Protein AF-A0A0H4TJW0-F1 (afdb_monomer)

Radius of gyration: 21.35 Å; Cα contacts (8 Å, |Δi|>4): 369; chains: 1; bounding box: 52×52×50 Å

Sequence (247 aa):
LAHDGGVPWLPLWLSGLNSLSLHVHIDLLNHTIGTQSIAGRENELITKNVNIPGMSKVRIKDLPEGVIFGNLDSVFSRMLHQMGQLLPRANAVLVNSFEELDITVTNDLKSKFNKLLNVGPFNLAATAASPPLPEAPTAADDVTGCLSWLDKQKAASSVVYVSFGSVARPPEKELLAMAQALEASGVPFLWSLKDSFKTPLLNELLIKASNGMVVPWAPQPRVLAHASVGAFV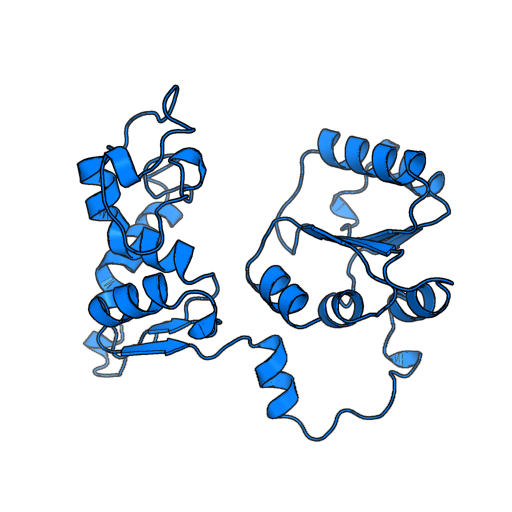THCGWSSLLETIAG

pLDDT: mean 90.86, std 11.87, range [36.66, 98.38]

Structure (mmCIF, N/CA/C/O backbone):
data_AF-A0A0H4TJW0-F1
#
_entry.id   AF-A0A0H4TJW0-F1
#
loop_
_atom_site.group_PDB
_atom_site.id
_atom_site.type_symbol
_atom_site.label_atom_id
_atom_site.label_alt_id
_atom_site.label_comp_id
_atom_site.label_asym_id
_atom_site.label_entity_id
_atom_site.label_seq_id
_atom_site.pdbx_PDB_ins_code
_atom_site.Cartn_x
_atom_site.Cartn_y
_atom_site.Cartn_z
_atom_site.occupancy
_atom_site.B_iso_or_equiv
_atom_site.auth_seq_id
_atom_site.auth_comp_id
_atom_site.auth_asym_id
_atom_site.auth_atom_id
_atom_site.pdbx_PDB_model_num
ATOM 1 N N . LEU A 1 1 ? 27.274 -12.727 -10.080 1.00 83.56 1 LEU A N 1
ATOM 2 C CA . LEU A 1 1 ? 26.865 -13.827 -9.170 1.00 83.56 1 LEU A CA 1
ATOM 3 C C . LEU A 1 1 ? 26.246 -15.002 -9.920 1.00 83.56 1 LEU A C 1
ATOM 5 O O . LEU A 1 1 ? 26.963 -15.954 -10.163 1.00 83.56 1 LEU A O 1
ATOM 9 N N . ALA A 1 2 ? 24.966 -14.963 -10.313 1.00 88.81 2 ALA A N 1
ATOM 10 C CA . ALA A 1 2 ? 24.325 -16.114 -10.970 1.00 88.81 2 ALA A CA 1
ATOM 11 C C . ALA A 1 2 ? 24.977 -16.478 -12.317 1.00 88.81 2 ALA A C 1
ATOM 13 O O . ALA A 1 2 ? 25.270 -17.641 -12.565 1.00 88.81 2 ALA A O 1
ATOM 14 N N . HIS A 1 3 ? 25.289 -15.459 -13.127 1.00 87.06 3 HIS A N 1
ATOM 15 C CA . HIS A 1 3 ? 26.056 -15.611 -14.365 1.00 87.06 3 HIS A CA 1
ATOM 16 C C . HIS A 1 3 ? 27.416 -16.285 -14.122 1.00 87.06 3 HIS A C 1
ATOM 18 O O . HIS A 1 3 ? 27.724 -17.287 -14.756 1.00 87.06 3 HIS A O 1
ATOM 24 N N . ASP A 1 4 ? 28.192 -15.782 -13.160 1.00 90.31 4 ASP A N 1
ATOM 25 C CA . ASP A 1 4 ? 29.537 -16.299 -12.861 1.00 90.31 4 ASP A CA 1
ATOM 26 C C . ASP A 1 4 ? 29.498 -17.710 -12.259 1.00 90.31 4 ASP A C 1
ATOM 28 O O . ASP A 1 4 ? 30.429 -18.488 -12.434 1.00 90.31 4 ASP A O 1
ATOM 32 N N . GLY A 1 5 ? 28.407 -18.050 -11.567 1.00 89.38 5 GLY A N 1
ATOM 33 C CA . GLY A 1 5 ? 28.162 -19.380 -11.017 1.00 89.38 5 GLY A CA 1
ATOM 34 C C . GLY A 1 5 ? 27.491 -20.359 -11.985 1.00 89.38 5 GLY A C 1
ATOM 35 O O . GLY A 1 5 ? 27.298 -21.511 -11.611 1.00 89.38 5 GLY A O 1
ATOM 36 N N . GLY A 1 6 ? 27.096 -19.929 -13.191 1.00 93.94 6 GLY A N 1
ATOM 37 C CA . GLY A 1 6 ? 26.381 -20.774 -14.154 1.00 93.94 6 GLY A CA 1
ATOM 38 C C . GLY A 1 6 ? 25.012 -21.274 -13.668 1.00 93.94 6 GLY A C 1
ATOM 39 O O . GLY A 1 6 ? 24.561 -22.331 -14.104 1.00 93.94 6 GLY A O 1
ATOM 40 N N . VAL A 1 7 ? 24.354 -20.546 -12.758 1.00 96.25 7 VAL A N 1
ATOM 41 C CA . VAL A 1 7 ? 23.070 -20.941 -12.147 1.00 96.25 7 VAL A CA 1
ATOM 42 C C . VAL A 1 7 ? 21.923 -20.008 -12.553 1.00 96.25 7 VAL A C 1
ATOM 44 O O . VAL A 1 7 ? 22.169 -18.841 -12.868 1.00 96.25 7 VAL A O 1
ATOM 47 N N . PRO A 1 8 ? 20.657 -20.475 -12.516 1.00 96.06 8 PRO A N 1
ATOM 48 C CA . PRO A 1 8 ? 19.507 -19.621 -12.792 1.00 96.06 8 PRO A CA 1
ATOM 49 C C . PRO A 1 8 ? 19.384 -18.453 -11.806 1.00 96.06 8 PRO A C 1
ATOM 51 O O . PRO A 1 8 ? 19.548 -18.616 -10.597 1.00 96.06 8 PRO A O 1
ATOM 54 N N . TRP A 1 9 ? 19.019 -17.279 -12.318 1.00 97.75 9 TRP A N 1
ATOM 55 C CA . TRP A 1 9 ? 18.673 -16.108 -11.519 1.00 97.75 9 TRP A CA 1
ATOM 56 C C . TRP A 1 9 ? 17.156 -15.912 -11.478 1.00 97.75 9 TRP A C 1
ATOM 58 O O . TRP A 1 9 ? 16.528 -15.658 -12.509 1.00 97.75 9 TRP A O 1
ATOM 68 N N . LEU A 1 10 ? 16.588 -16.022 -10.274 1.00 97.38 10 LEU A N 1
ATOM 69 C CA . LEU A 1 10 ? 15.152 -15.930 -10.001 1.00 97.38 10 LEU A CA 1
ATOM 70 C C . LEU A 1 10 ? 14.873 -14.842 -8.943 1.00 97.38 10 LEU A C 1
ATOM 72 O O . LEU A 1 10 ? 14.714 -15.163 -7.764 1.00 97.38 10 LEU A O 1
ATOM 76 N N . PRO A 1 11 ? 14.891 -13.547 -9.307 1.00 97.50 11 PRO A N 1
ATOM 77 C CA . PRO A 1 11 ? 14.580 -12.465 -8.378 1.00 97.50 11 PRO A CA 1
ATOM 78 C C . PRO A 1 11 ? 13.100 -12.475 -7.972 1.00 97.50 11 PRO A C 1
ATOM 80 O O . PRO A 1 11 ? 12.222 -12.742 -8.792 1.00 97.50 11 PRO A O 1
ATOM 83 N N . LEU A 1 12 ? 12.836 -12.120 -6.712 1.00 97.31 12 LEU A N 1
ATOM 84 C CA . LEU A 1 12 ? 11.494 -11.919 -6.167 1.00 97.31 12 LEU A CA 1
ATOM 85 C C . LEU A 1 12 ? 11.242 -10.426 -5.922 1.00 97.31 12 LEU A C 1
ATOM 87 O O . LEU A 1 12 ? 11.929 -9.798 -5.118 1.00 97.31 12 LEU A O 1
ATOM 91 N N . TRP A 1 13 ? 10.233 -9.874 -6.590 1.00 97.19 13 TRP A N 1
ATOM 92 C CA . TRP A 1 13 ? 9.716 -8.532 -6.357 1.00 97.19 13 TRP A CA 1
ATOM 93 C C . TRP A 1 13 ? 8.594 -8.575 -5.316 1.00 97.19 13 TRP A C 1
ATOM 95 O O . TRP A 1 13 ? 7.574 -9.244 -5.495 1.00 97.19 13 TRP A O 1
ATOM 105 N N . LEU A 1 14 ? 8.793 -7.858 -4.210 1.00 94.06 14 LEU A N 1
ATOM 106 C CA . LEU A 1 14 ? 7.890 -7.876 -3.054 1.00 94.06 14 LEU A CA 1
ATOM 107 C C . LEU A 1 14 ? 6.851 -6.743 -3.057 1.00 94.06 14 LEU A C 1
ATOM 109 O O . LEU A 1 14 ? 6.050 -6.663 -2.130 1.00 94.06 14 LEU A O 1
ATOM 113 N N . SER A 1 15 ? 6.869 -5.866 -4.063 1.00 94.81 15 SER A N 1
ATOM 114 C CA . SER A 1 15 ? 5.897 -4.778 -4.227 1.00 94.81 15 SER A CA 1
ATOM 115 C C . SER A 1 15 ? 4.937 -5.074 -5.391 1.00 94.81 15 SER A C 1
ATOM 117 O O . SER A 1 15 ? 4.944 -6.168 -5.955 1.00 94.81 15 SER A O 1
ATOM 119 N N . GLY A 1 16 ? 4.096 -4.104 -5.748 1.00 95.06 16 GLY A N 1
ATOM 120 C CA . GLY A 1 16 ? 3.119 -4.241 -6.822 1.00 95.06 16 GLY A CA 1
ATOM 121 C C . GLY A 1 16 ? 3.735 -4.287 -8.218 1.00 95.06 16 GLY A C 1
ATOM 122 O O . GLY A 1 16 ? 4.854 -3.824 -8.457 1.00 95.06 16 GLY A O 1
ATOM 123 N N . LEU A 1 17 ? 2.969 -4.826 -9.170 1.00 96.69 17 LEU A N 1
ATOM 124 C CA . LEU A 1 17 ? 3.337 -4.843 -10.592 1.00 96.69 17 LEU A CA 1
ATOM 125 C C . LEU A 1 17 ? 3.506 -3.425 -11.155 1.00 96.69 17 LEU A C 1
ATOM 127 O O . LEU A 1 17 ? 4.318 -3.198 -12.050 1.00 96.69 17 LEU A O 1
ATOM 131 N N . ASN A 1 18 ? 2.778 -2.456 -10.602 1.00 95.94 18 ASN A N 1
ATOM 132 C CA . ASN A 1 18 ? 2.880 -1.062 -10.998 1.00 95.94 18 ASN A CA 1
ATOM 133 C C . ASN A 1 18 ? 4.273 -0.469 -10.703 1.00 95.94 18 ASN A C 1
ATOM 135 O O . ASN A 1 18 ? 4.920 0.065 -11.601 1.00 95.94 18 ASN A O 1
ATOM 139 N N . SER A 1 19 ? 4.781 -0.610 -9.477 1.00 96.94 19 SER A N 1
ATOM 140 C CA . SER A 1 19 ? 6.117 -0.124 -9.116 1.00 96.94 19 SER A CA 1
ATOM 141 C C . SER A 1 19 ? 7.215 -0.863 -9.887 1.00 96.94 19 SER A C 1
ATOM 143 O O . SER A 1 19 ? 8.171 -0.232 -10.336 1.00 96.94 19 SER A O 1
ATOM 145 N N . LEU A 1 20 ? 7.043 -2.168 -10.138 1.00 97.62 20 LEU A N 1
ATOM 146 C CA . LEU A 1 20 ? 7.947 -2.942 -10.997 1.00 97.62 20 LEU A CA 1
ATOM 147 C C . LEU A 1 20 ? 8.014 -2.369 -12.418 1.00 97.62 20 LEU A C 1
ATOM 149 O O . LEU A 1 20 ? 9.105 -2.142 -12.938 1.00 97.62 20 LEU A O 1
ATOM 153 N N . SER A 1 21 ? 6.858 -2.105 -13.035 1.00 97.50 21 SER A N 1
ATOM 154 C CA . SER A 1 21 ? 6.784 -1.540 -14.386 1.00 97.50 21 SER A CA 1
ATOM 155 C C . SER A 1 21 ? 7.455 -0.169 -14.471 1.00 97.50 21 SER A C 1
ATOM 157 O O . SER A 1 21 ? 8.223 0.066 -15.405 1.00 97.50 21 SER A O 1
ATOM 159 N N . LEU A 1 22 ? 7.276 0.700 -13.470 1.00 96.88 22 LEU A N 1
ATOM 160 C CA . LEU A 1 22 ? 7.955 2.000 -13.428 1.00 96.88 22 LEU A CA 1
ATOM 161 C C . LEU A 1 22 ? 9.485 1.862 -13.360 1.00 96.88 22 LEU A C 1
ATOM 163 O O . LEU A 1 22 ? 10.189 2.594 -14.051 1.00 96.88 22 LEU A O 1
ATOM 167 N N . HIS A 1 23 ? 10.013 0.904 -12.591 1.00 97.31 23 HIS A N 1
ATOM 168 C CA . HIS A 1 23 ? 11.460 0.664 -12.535 1.00 97.31 23 HIS A CA 1
ATOM 169 C C . HIS A 1 23 ? 12.021 0.045 -13.818 1.00 97.31 23 HIS A C 1
ATOM 171 O O . HIS A 1 23 ? 13.118 0.408 -14.230 1.00 97.31 23 HIS A O 1
ATOM 177 N N . VAL A 1 24 ? 11.285 -0.844 -14.487 1.00 96.69 24 VAL A N 1
ATOM 178 C CA . VAL A 1 24 ? 11.695 -1.388 -15.798 1.00 96.69 24 VAL A CA 1
ATOM 179 C C . VAL A 1 24 ? 11.726 -0.293 -16.870 1.00 96.69 24 VAL A C 1
ATOM 181 O O . VAL A 1 24 ? 12.574 -0.320 -17.759 1.00 96.69 24 VAL A O 1
ATOM 184 N N . HIS A 1 25 ? 10.842 0.702 -16.770 1.00 96.69 25 HIS A N 1
ATOM 185 C CA . HIS A 1 25 ? 10.772 1.841 -17.690 1.00 96.69 25 HIS A CA 1
ATOM 186 C C . HIS A 1 25 ? 11.573 3.068 -17.225 1.00 96.69 25 HIS A C 1
ATOM 188 O O . HIS A 1 25 ? 11.397 4.151 -17.784 1.00 96.69 25 HIS A O 1
ATOM 194 N N . ILE A 1 26 ? 12.458 2.933 -16.231 1.00 95.44 26 ILE A N 1
ATOM 195 C CA . ILE A 1 26 ? 13.145 4.078 -15.615 1.00 95.44 26 ILE A CA 1
ATOM 196 C C . ILE A 1 26 ? 13.956 4.910 -16.619 1.00 95.44 26 ILE A C 1
ATOM 198 O O . ILE A 1 26 ? 13.873 6.134 -16.594 1.00 95.44 26 ILE A O 1
ATOM 202 N N . ASP A 1 27 ? 14.665 4.276 -17.558 1.00 95.38 27 ASP A N 1
ATOM 203 C CA . ASP A 1 27 ? 15.442 4.989 -18.583 1.00 95.38 27 ASP A CA 1
ATOM 204 C C . ASP A 1 27 ? 14.537 5.791 -19.528 1.00 95.38 27 ASP A C 1
ATOM 206 O O . ASP A 1 27 ? 14.840 6.931 -19.884 1.00 95.38 27 ASP A O 1
ATOM 210 N N . LEU A 1 28 ? 13.386 5.219 -19.890 1.00 95.56 28 LEU A N 1
ATOM 211 C CA . LEU A 1 28 ? 12.397 5.877 -20.736 1.00 95.56 28 LEU A CA 1
ATOM 212 C C . LEU A 1 28 ? 11.758 7.070 -20.013 1.00 95.56 28 LEU A C 1
ATOM 214 O O . LEU A 1 28 ? 11.616 8.139 -20.607 1.00 95.56 28 LEU A O 1
ATOM 218 N N . LEU A 1 29 ? 11.412 6.914 -18.733 1.00 95.38 29 LEU A N 1
ATOM 219 C CA . LEU A 1 29 ? 10.887 7.989 -17.884 1.00 95.38 29 LEU A CA 1
ATOM 220 C C . LEU A 1 29 ? 11.909 9.125 -17.739 1.00 95.38 29 LEU A C 1
ATOM 222 O O . LEU A 1 29 ? 11.571 10.287 -17.971 1.00 95.38 29 LEU A O 1
ATOM 226 N N . ASN A 1 30 ? 13.168 8.785 -17.454 1.00 93.44 30 ASN A N 1
ATOM 227 C CA . ASN A 1 30 ? 14.265 9.746 -17.345 1.00 93.44 30 ASN A CA 1
ATOM 228 C C . ASN A 1 30 ? 14.484 10.524 -18.644 1.00 93.44 30 ASN A C 1
ATOM 230 O O . ASN A 1 30 ? 14.699 11.733 -18.600 1.00 93.44 30 ASN A O 1
ATOM 234 N N . HIS A 1 31 ? 14.401 9.858 -19.796 1.00 94.00 31 HIS A N 1
ATOM 235 C CA . HIS A 1 31 ? 14.601 10.501 -21.092 1.00 94.00 31 HIS A CA 1
ATOM 236 C C . HIS A 1 31 ? 13.426 11.398 -21.515 1.00 94.00 31 HIS A C 1
ATOM 238 O O . HIS A 1 31 ? 13.639 12.459 -22.095 1.00 94.00 31 HIS A O 1
ATOM 244 N N . THR A 1 32 ? 12.187 10.983 -21.236 1.00 93.56 32 THR A N 1
ATOM 245 C CA . THR A 1 32 ? 10.970 11.642 -21.754 1.00 93.56 32 THR A CA 1
ATOM 246 C C . THR A 1 32 ? 10.423 12.739 -20.842 1.00 93.56 32 THR A C 1
ATOM 248 O O . THR A 1 32 ? 9.927 13.756 -21.332 1.00 93.56 32 THR A O 1
ATOM 251 N N . ILE A 1 33 ? 10.492 12.551 -19.521 1.00 93.44 33 ILE A N 1
ATOM 252 C CA . ILE A 1 33 ? 10.023 13.529 -18.524 1.00 93.44 33 ILE A CA 1
ATOM 253 C C . ILE A 1 33 ? 11.182 14.421 -18.054 1.00 93.44 33 ILE A C 1
ATOM 255 O O . ILE A 1 33 ? 10.988 15.613 -17.777 1.00 93.44 33 ILE A O 1
ATOM 259 N N . GLY A 1 34 ? 12.391 13.852 -18.012 1.00 91.25 34 GLY A N 1
ATOM 260 C CA . GLY A 1 34 ? 13.587 14.481 -17.464 1.00 91.25 34 GLY A CA 1
ATOM 261 C C . GLY A 1 34 ? 13.725 14.273 -15.955 1.00 91.25 34 GLY A C 1
ATOM 262 O O . GLY A 1 34 ? 12.748 14.053 -15.245 1.00 91.25 34 GLY A O 1
ATOM 263 N N . THR A 1 35 ? 14.954 14.406 -15.461 1.00 88.75 35 THR A N 1
ATOM 264 C CA . THR A 1 35 ? 15.318 14.309 -14.033 1.00 88.75 35 THR A CA 1
ATOM 265 C C . THR A 1 35 ? 15.383 15.670 -13.331 1.00 88.75 35 THR A C 1
ATOM 267 O O . THR A 1 35 ? 15.902 15.803 -12.224 1.00 88.75 35 THR A O 1
ATOM 270 N N . GLN A 1 36 ? 14.900 16.720 -14.001 1.00 83.06 36 GLN A N 1
ATOM 271 C CA . GLN A 1 36 ? 14.820 18.055 -13.419 1.00 83.06 36 GLN A CA 1
ATOM 272 C C . GLN A 1 36 ? 13.654 18.158 -12.435 1.00 83.06 36 GLN A C 1
ATOM 274 O O . GLN A 1 36 ? 12.789 17.287 -12.377 1.00 83.06 36 GLN A O 1
ATOM 279 N N . SER A 1 37 ? 13.612 19.264 -11.689 1.00 86.69 37 SER A N 1
ATOM 280 C CA . SER A 1 37 ? 12.548 19.533 -10.723 1.00 86.69 37 SER A CA 1
ATOM 281 C C . SER A 1 37 ? 11.153 19.265 -11.301 1.00 86.69 37 SER A C 1
ATOM 283 O O . SER A 1 37 ? 10.815 19.675 -12.420 1.00 86.69 37 SER A O 1
ATOM 285 N N . ILE A 1 38 ? 10.333 18.588 -10.501 1.00 92.19 38 ILE A N 1
ATOM 286 C CA . ILE A 1 38 ? 8.921 18.342 -10.802 1.00 92.19 38 ILE A CA 1
ATOM 287 C C . ILE A 1 38 ? 8.025 19.512 -10.375 1.00 92.19 38 ILE A C 1
ATOM 289 O O . ILE A 1 38 ? 6.814 19.439 -10.567 1.00 92.19 38 ILE A O 1
ATOM 293 N N . ALA A 1 39 ? 8.605 20.577 -9.806 1.00 93.19 39 ALA A N 1
ATOM 294 C CA . ALA A 1 39 ? 7.869 21.739 -9.326 1.00 93.19 39 ALA A CA 1
ATOM 295 C C . ALA A 1 39 ? 6.998 22.351 -10.434 1.00 93.19 39 ALA A C 1
ATOM 297 O O . ALA A 1 39 ? 7.492 22.677 -11.515 1.00 93.19 39 ALA A O 1
ATOM 298 N N . GLY A 1 40 ? 5.700 22.494 -10.169 1.00 94.06 40 GLY A N 1
ATOM 299 C CA . GLY A 1 40 ? 4.710 22.982 -11.134 1.00 94.06 40 GLY A CA 1
ATOM 300 C C . GLY A 1 40 ? 4.203 21.931 -12.129 1.00 94.06 40 GLY A C 1
ATOM 301 O O . GLY A 1 40 ? 3.328 22.240 -12.937 1.00 94.06 40 GLY A O 1
ATOM 302 N N . ARG A 1 41 ? 4.717 20.696 -12.078 1.00 94.31 41 ARG A N 1
ATOM 303 C CA . ARG A 1 41 ? 4.324 19.565 -12.939 1.00 94.31 41 ARG A CA 1
ATOM 304 C C . ARG A 1 41 ? 3.874 18.332 -12.150 1.00 94.31 41 ARG A C 1
ATOM 306 O O . ARG A 1 41 ? 3.595 17.286 -12.723 1.00 94.31 41 ARG A O 1
ATOM 313 N N . GLU A 1 42 ? 3.750 18.433 -10.832 1.00 95.94 42 GLU A N 1
ATOM 314 C CA . GLU A 1 42 ? 3.510 17.314 -9.913 1.00 95.94 42 GLU A CA 1
ATOM 315 C C . GLU A 1 42 ? 2.239 16.529 -10.259 1.00 95.94 42 GLU A C 1
ATOM 317 O O . GLU A 1 42 ? 2.189 15.307 -10.128 1.00 95.94 42 GLU A O 1
ATOM 322 N N . ASN A 1 43 ? 1.200 17.241 -10.699 1.00 96.88 43 ASN A N 1
ATOM 323 C CA . ASN A 1 43 ? -0.099 16.660 -11.031 1.00 96.88 43 ASN A CA 1
ATOM 324 C C . ASN A 1 43 ? -0.237 16.263 -12.506 1.00 96.88 43 ASN A C 1
ATOM 326 O O . ASN A 1 43 ? -1.305 15.794 -12.901 1.00 96.88 43 ASN A O 1
ATOM 330 N N . GLU A 1 44 ? 0.794 16.455 -13.328 1.00 96.25 44 GLU A N 1
ATOM 331 C CA . GLU A 1 44 ? 0.746 16.045 -14.726 1.00 96.25 44 GLU A CA 1
ATOM 332 C C . GLU A 1 44 ? 0.779 14.525 -14.845 1.00 96.25 44 GLU A C 1
ATOM 334 O O . GLU A 1 44 ? 1.553 13.854 -14.165 1.00 96.25 44 GLU A O 1
ATOM 339 N N . LEU A 1 45 ? -0.069 13.982 -15.719 1.00 96.94 45 LEU A N 1
ATOM 340 C CA . LEU A 1 45 ? -0.041 12.564 -16.056 1.00 96.94 45 LEU A CA 1
ATOM 341 C C . LEU A 1 45 ? 1.231 12.243 -16.837 1.00 96.94 45 LEU A C 1
ATOM 343 O O . LEU A 1 45 ? 1.567 12.957 -17.784 1.00 96.94 45 LEU A O 1
ATOM 347 N N . ILE A 1 46 ? 1.879 11.125 -16.505 1.00 96.00 46 ILE A N 1
ATOM 348 C CA . ILE A 1 46 ? 3.091 10.691 -17.218 1.00 96.00 46 ILE A CA 1
ATOM 349 C C . ILE A 1 46 ? 2.819 10.412 -18.706 1.00 96.00 46 ILE A C 1
ATOM 351 O O . ILE A 1 46 ? 3.714 10.544 -19.537 1.00 96.00 46 ILE A O 1
ATOM 355 N N . THR A 1 47 ? 1.561 10.123 -19.060 1.00 94.12 47 THR A N 1
ATOM 356 C CA . THR A 1 47 ? 1.096 9.897 -20.437 1.00 94.12 47 THR A CA 1
ATOM 357 C C . THR A 1 47 ? 1.212 11.102 -21.356 1.00 94.12 47 THR A C 1
ATOM 359 O O . THR A 1 47 ? 1.180 10.924 -22.572 1.00 94.12 47 THR A O 1
ATOM 362 N N . LYS A 1 48 ? 1.401 12.314 -20.816 1.00 92.25 48 LYS A N 1
ATOM 363 C CA . LYS A 1 48 ? 1.760 13.481 -21.632 1.00 92.25 48 LYS A CA 1
ATOM 364 C C . LYS A 1 48 ? 3.115 13.311 -22.329 1.00 92.25 48 LYS A C 1
ATOM 366 O O . LYS A 1 48 ? 3.317 13.881 -23.396 1.00 92.25 48 LYS A O 1
ATOM 371 N N . ASN A 1 49 ? 4.026 12.543 -21.730 1.00 90.69 49 ASN A N 1
ATOM 372 C CA . ASN A 1 49 ? 5.407 12.384 -22.184 1.00 90.69 49 ASN A CA 1
ATOM 373 C C . ASN A 1 49 ? 5.694 10.963 -22.674 1.00 90.69 49 ASN A C 1
ATOM 375 O O . ASN A 1 49 ? 6.453 10.779 -23.623 1.00 90.69 49 ASN A O 1
ATOM 379 N N . VAL A 1 50 ? 5.103 9.957 -22.027 1.00 93.69 50 VAL A N 1
ATOM 380 C CA . VAL A 1 50 ? 5.376 8.548 -22.303 1.00 93.69 50 VAL A CA 1
ATOM 381 C C . VAL A 1 50 ? 4.142 7.685 -22.092 1.00 93.69 50 VAL A C 1
ATOM 383 O O . VAL A 1 50 ? 3.480 7.746 -21.060 1.00 93.69 50 VAL A O 1
ATOM 386 N N . ASN A 1 51 ? 3.857 6.814 -23.056 1.00 94.25 51 ASN A N 1
ATOM 387 C CA . ASN A 1 51 ? 2.819 5.807 -22.901 1.00 94.25 51 ASN A CA 1
ATOM 388 C C . ASN A 1 51 ? 3.406 4.518 -22.306 1.00 94.25 51 ASN A C 1
ATOM 390 O O . ASN A 1 51 ? 4.056 3.754 -23.018 1.00 94.25 51 ASN A O 1
ATOM 394 N N . ILE A 1 52 ? 3.165 4.282 -21.014 1.00 96.00 52 ILE A N 1
ATOM 395 C CA . ILE A 1 52 ? 3.470 3.011 -20.341 1.00 96.00 52 ILE A CA 1
ATOM 396 C C . ILE A 1 52 ? 2.144 2.264 -20.124 1.00 96.00 52 ILE A C 1
ATOM 398 O O . ILE A 1 52 ? 1.241 2.824 -19.487 1.00 96.00 52 ILE A O 1
ATOM 402 N N . PRO A 1 53 ? 1.987 1.026 -20.633 1.00 96.56 53 PRO A N 1
ATOM 403 C CA . PRO A 1 53 ? 0.749 0.270 -20.472 1.00 96.56 53 PRO A CA 1
ATOM 404 C C . PRO A 1 53 ? 0.329 0.133 -19.002 1.00 96.56 53 PRO A C 1
ATOM 406 O O . PRO A 1 53 ? 1.135 -0.184 -18.133 1.00 96.56 53 PRO A O 1
ATOM 409 N N . GLY A 1 54 ? -0.950 0.402 -18.724 1.00 94.62 54 GLY A N 1
ATOM 410 C CA . GLY A 1 54 ? -1.519 0.358 -17.371 1.00 94.62 54 GLY A CA 1
ATOM 411 C C . GLY A 1 54 ? -1.234 1.586 -16.494 1.00 94.62 54 GLY A C 1
ATOM 412 O O . GLY A 1 54 ? -1.784 1.695 -15.404 1.00 94.62 54 GLY A O 1
ATOM 413 N N . MET A 1 55 ? -0.464 2.571 -16.976 1.00 96.25 55 MET A N 1
ATOM 414 C CA . MET A 1 55 ? -0.069 3.752 -16.187 1.00 96.25 55 MET A CA 1
ATOM 415 C C . MET A 1 55 ? -0.813 5.038 -16.556 1.00 96.25 55 MET A C 1
ATOM 417 O O . MET A 1 55 ? -0.350 6.143 -16.277 1.00 96.25 55 MET A O 1
ATOM 421 N N . SER A 1 56 ? -1.994 4.928 -17.167 1.00 94.88 56 SER A N 1
ATOM 422 C CA . SER A 1 56 ? -2.724 6.087 -17.702 1.00 94.88 56 SER A CA 1
ATOM 423 C C . SER A 1 56 ? -3.176 7.105 -16.653 1.00 94.88 56 SER A C 1
ATOM 425 O O . SER A 1 56 ? -3.420 8.263 -16.988 1.00 94.88 56 SER A O 1
ATOM 427 N N . LYS A 1 57 ? -3.278 6.680 -15.389 1.00 96.31 57 LYS A N 1
ATOM 428 C CA . LYS A 1 57 ? -3.710 7.504 -14.250 1.00 96.31 57 LYS A CA 1
ATOM 429 C C . LYS A 1 57 ? -2.556 7.964 -13.355 1.00 96.31 57 LYS A C 1
ATOM 431 O O . LYS A 1 57 ? -2.801 8.690 -12.396 1.00 96.31 57 LYS A O 1
ATOM 436 N N . VAL A 1 58 ? -1.327 7.533 -13.640 1.00 97.12 58 VAL A N 1
ATOM 437 C CA . VAL A 1 58 ? -0.156 7.858 -12.819 1.00 97.12 58 VAL A CA 1
ATOM 438 C C . VAL A 1 58 ? 0.286 9.285 -13.116 1.00 97.12 58 VAL A C 1
ATOM 440 O O . VAL A 1 58 ? 0.523 9.647 -14.272 1.00 97.12 58 VAL A O 1
ATOM 443 N N . ARG A 1 59 ? 0.395 10.105 -12.068 1.00 97.38 59 ARG A N 1
ATOM 444 C CA . ARG A 1 59 ? 0.958 11.456 -12.157 1.00 97.38 59 ARG A CA 1
ATOM 445 C C . ARG A 1 59 ? 2.444 11.431 -11.839 1.00 97.38 59 ARG A C 1
ATOM 447 O O . ARG A 1 59 ? 2.934 10.515 -11.186 1.00 97.38 59 ARG A O 1
ATOM 454 N N . ILE A 1 60 ? 3.147 12.486 -12.229 1.00 96.56 60 ILE A N 1
ATOM 455 C CA . ILE A 1 60 ? 4.575 12.663 -11.950 1.00 96.56 60 ILE A CA 1
ATOM 456 C C . ILE A 1 60 ? 4.897 12.494 -10.457 1.00 96.56 60 ILE A C 1
ATOM 458 O O . ILE A 1 60 ? 5.832 11.776 -10.120 1.00 96.56 60 ILE A O 1
ATOM 462 N N . LYS A 1 61 ? 4.102 13.084 -9.555 1.00 96.19 61 LYS A N 1
ATOM 463 C CA . LYS A 1 61 ? 4.319 12.962 -8.100 1.00 96.19 61 LYS A CA 1
ATOM 464 C C . LYS A 1 61 ? 4.032 11.578 -7.516 1.00 96.19 61 LYS A C 1
ATOM 466 O O . LYS A 1 61 ? 4.378 11.335 -6.368 1.00 96.19 61 LYS A O 1
ATOM 471 N N . ASP A 1 62 ? 3.346 10.718 -8.268 1.00 97.00 62 ASP A N 1
ATOM 472 C CA . ASP A 1 62 ? 3.017 9.362 -7.829 1.00 97.00 62 ASP A CA 1
ATOM 473 C C . ASP A 1 62 ? 4.167 8.379 -8.144 1.00 97.00 62 ASP A C 1
ATOM 475 O O . ASP A 1 62 ? 4.119 7.220 -7.730 1.00 97.00 62 ASP A O 1
ATOM 479 N N . LEU A 1 63 ? 5.202 8.816 -8.880 1.00 96.31 63 LEU A N 1
ATOM 480 C CA . LEU A 1 63 ? 6.391 8.007 -9.147 1.00 96.31 63 LEU A CA 1
ATOM 481 C C . LEU A 1 63 ? 7.206 7.786 -7.860 1.00 96.31 63 LEU A C 1
ATOM 483 O O . LEU A 1 63 ? 7.314 8.702 -7.045 1.00 96.31 63 LEU A O 1
ATOM 487 N N . PRO A 1 64 ? 7.833 6.610 -7.680 1.00 94.50 64 PRO A N 1
ATOM 488 C CA . PRO A 1 64 ? 8.757 6.395 -6.574 1.00 94.50 64 PRO A CA 1
ATOM 489 C C . PRO A 1 64 ? 9.939 7.376 -6.600 1.00 94.50 64 PRO A C 1
ATOM 491 O O . PRO A 1 64 ? 10.484 7.695 -7.662 1.00 94.50 64 PRO A O 1
ATOM 494 N N . GLU A 1 65 ? 10.385 7.804 -5.417 1.00 93.19 65 GLU A N 1
ATOM 495 C CA . GLU A 1 65 ? 11.663 8.508 -5.272 1.00 93.19 65 GLU A CA 1
ATOM 496 C C . GLU A 1 65 ? 12.807 7.669 -5.859 1.00 93.19 65 GLU A C 1
ATOM 498 O O . GLU A 1 65 ? 12.832 6.443 -5.738 1.00 93.19 65 GLU A O 1
ATOM 503 N N . GLY A 1 66 ? 13.764 8.331 -6.507 1.00 92.56 66 GLY A N 1
ATOM 504 C CA . GLY A 1 66 ? 14.857 7.655 -7.204 1.00 92.56 66 GLY A CA 1
A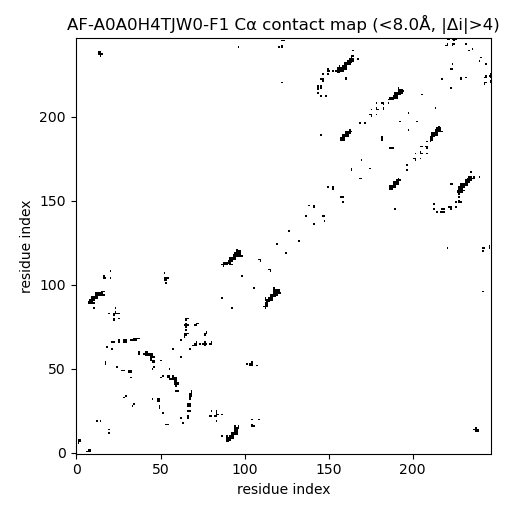TOM 505 C C . GLY A 1 66 ? 14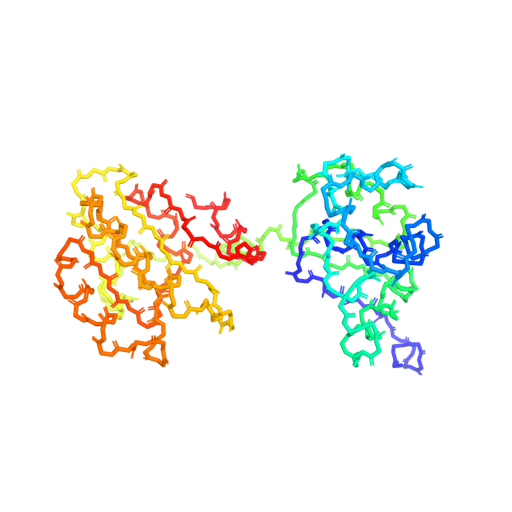.549 7.285 -8.657 1.00 92.56 66 GLY A C 1
ATOM 506 O O . GLY A 1 66 ? 15.463 6.847 -9.346 1.00 92.56 66 GLY A O 1
ATOM 507 N N . VAL A 1 67 ? 13.310 7.481 -9.137 1.00 93.69 67 VAL A N 1
ATOM 508 C CA . VAL A 1 67 ? 12.979 7.369 -10.568 1.00 93.69 67 VAL A CA 1
ATOM 509 C C . VAL A 1 67 ? 13.391 8.654 -11.288 1.00 93.69 67 VAL A C 1
ATOM 511 O O . VAL A 1 67 ? 14.438 8.662 -11.919 1.00 93.69 67 VAL A O 1
ATOM 514 N N . ILE A 1 68 ? 12.628 9.748 -11.138 1.00 93.81 68 ILE A N 1
ATOM 515 C CA . ILE A 1 68 ? 12.939 11.047 -11.779 1.00 93.81 68 ILE A CA 1
ATOM 516 C C . ILE A 1 68 ? 13.188 12.198 -10.791 1.00 93.81 68 ILE A C 1
ATOM 518 O O . ILE A 1 68 ? 13.651 13.261 -11.193 1.00 93.81 68 ILE A O 1
ATOM 522 N N . PHE A 1 69 ? 12.863 12.016 -9.507 1.00 93.94 69 PHE A N 1
ATOM 523 C CA . PHE A 1 69 ? 13.039 13.022 -8.454 1.00 93.94 69 PHE A CA 1
ATOM 524 C C . PHE A 1 69 ? 13.553 12.391 -7.152 1.00 93.94 69 PHE A C 1
ATOM 526 O O . PHE A 1 69 ? 13.616 11.168 -7.012 1.00 93.94 69 PHE A O 1
ATOM 533 N N . GLY A 1 70 ? 13.920 13.238 -6.188 1.00 92.88 70 GLY A N 1
ATOM 534 C CA . GLY A 1 70 ? 14.596 12.828 -4.956 1.00 92.88 70 GLY A CA 1
ATOM 535 C C . GLY A 1 70 ? 16.113 12.761 -5.143 1.00 92.88 70 GLY A C 1
ATOM 536 O O . GLY A 1 70 ? 16.667 13.372 -6.056 1.00 92.88 70 GLY A O 1
ATOM 537 N N . ASN A 1 71 ? 16.807 12.030 -4.269 1.00 93.62 71 ASN A N 1
ATOM 538 C CA . ASN A 1 71 ? 18.256 11.858 -4.379 1.00 93.62 71 ASN A CA 1
ATOM 539 C C . ASN A 1 71 ? 18.595 10.722 -5.361 1.00 93.62 71 ASN A C 1
ATOM 541 O O . ASN A 1 71 ? 18.733 9.563 -4.960 1.00 93.62 71 ASN A O 1
ATOM 545 N N . LEU A 1 72 ? 18.725 11.049 -6.649 1.00 93.69 72 LEU A N 1
ATOM 546 C CA . LEU A 1 72 ? 19.035 10.080 -7.713 1.00 93.69 72 LEU A CA 1
ATOM 547 C C . LEU A 1 72 ? 20.436 9.455 -7.565 1.00 93.69 72 LEU A C 1
ATOM 549 O O . LEU A 1 72 ? 20.655 8.320 -7.980 1.00 93.69 72 LEU A O 1
ATOM 553 N N . ASP A 1 73 ? 21.350 10.142 -6.876 1.00 94.38 73 ASP A N 1
ATOM 554 C CA . ASP A 1 73 ? 22.705 9.672 -6.574 1.00 94.38 73 ASP A CA 1
ATOM 555 C C . ASP A 1 73 ? 22.801 8.895 -5.252 1.00 94.38 73 ASP A C 1
ATOM 557 O O . ASP A 1 73 ? 23.898 8.565 -4.780 1.00 94.38 73 ASP A O 1
ATOM 561 N N . SER A 1 74 ? 21.677 8.578 -4.613 1.00 96.88 74 SER A N 1
ATOM 562 C CA . SER A 1 74 ? 21.704 7.700 -3.449 1.00 96.88 74 SER A CA 1
ATOM 563 C C . SER A 1 74 ? 22.085 6.271 -3.861 1.00 96.88 74 SER A C 1
ATOM 565 O O . SER A 1 74 ? 21.840 5.829 -4.987 1.00 96.88 74 SER A O 1
ATOM 567 N N . VAL A 1 75 ? 22.680 5.512 -2.935 1.00 97.38 75 VAL A N 1
ATOM 568 C CA . VAL A 1 75 ? 22.974 4.083 -3.159 1.00 97.38 75 VAL A CA 1
ATOM 569 C C . VAL A 1 75 ? 21.696 3.317 -3.510 1.00 97.38 75 VAL A C 1
ATOM 571 O O . VAL A 1 75 ? 21.718 2.463 -4.392 1.00 97.38 75 VAL A O 1
ATOM 574 N N . PHE A 1 76 ? 20.581 3.663 -2.865 1.00 95.06 76 PHE A N 1
ATOM 575 C CA . PHE A 1 76 ? 19.291 3.019 -3.079 1.00 95.06 76 PHE A CA 1
ATOM 576 C C . PHE A 1 76 ? 18.718 3.308 -4.475 1.00 95.06 76 PHE A C 1
ATOM 578 O O . PHE A 1 76 ? 18.306 2.380 -5.167 1.00 95.06 76 PHE A O 1
ATOM 585 N N . SER A 1 77 ? 18.783 4.561 -4.934 1.00 96.31 77 SER A N 1
ATOM 586 C CA . SER A 1 77 ? 18.333 4.965 -6.275 1.00 96.31 77 SER A CA 1
ATOM 587 C C . SER A 1 77 ? 19.151 4.280 -7.371 1.00 96.31 77 SER A C 1
ATOM 589 O O . SER A 1 77 ? 18.580 3.668 -8.271 1.00 96.31 77 SER A O 1
ATOM 591 N N . ARG A 1 78 ? 20.489 4.278 -7.253 1.00 96.56 78 ARG A N 1
ATOM 592 C CA . ARG A 1 78 ? 21.365 3.558 -8.197 1.00 96.56 78 ARG A CA 1
ATOM 593 C C . ARG A 1 78 ? 21.089 2.057 -8.217 1.00 96.56 78 ARG A C 1
ATOM 595 O O . ARG A 1 78 ? 21.071 1.462 -9.290 1.00 96.56 78 ARG A O 1
ATOM 602 N N . MET A 1 79 ? 20.858 1.453 -7.051 1.00 97.12 79 MET A N 1
ATOM 603 C CA . MET A 1 79 ? 20.503 0.037 -6.945 1.00 97.12 79 MET A CA 1
ATOM 604 C C . MET A 1 79 ? 19.184 -0.262 -7.673 1.00 97.12 79 MET A C 1
ATOM 606 O O . MET A 1 79 ? 19.130 -1.211 -8.451 1.00 97.12 79 MET A O 1
ATOM 610 N N . LEU A 1 80 ? 18.135 0.541 -7.461 1.00 96.19 80 LEU A N 1
ATOM 611 C CA . LEU A 1 80 ? 16.834 0.358 -8.120 1.00 96.19 80 LEU A CA 1
ATOM 612 C C . LEU A 1 80 ? 16.898 0.599 -9.632 1.00 96.19 80 LEU A C 1
ATOM 614 O O . LEU A 1 80 ? 16.268 -0.130 -10.398 1.00 96.19 80 LEU A O 1
ATOM 618 N N . HIS A 1 81 ? 17.689 1.577 -10.073 1.00 95.75 81 HIS A N 1
ATOM 619 C CA . HIS A 1 81 ? 17.933 1.825 -11.492 1.00 95.75 81 HIS A CA 1
ATOM 620 C C . HIS A 1 81 ? 18.626 0.628 -12.151 1.00 95.75 81 HIS A C 1
ATOM 622 O O . HIS A 1 81 ? 18.108 0.069 -13.118 1.00 95.75 81 HIS A O 1
ATOM 628 N N . GLN A 1 82 ? 19.737 0.158 -11.576 1.00 96.56 82 GLN A N 1
ATOM 629 C CA . GLN A 1 82 ? 20.445 -1.027 -12.071 1.00 96.56 82 GLN A CA 1
ATOM 630 C C . GLN A 1 82 ? 19.561 -2.277 -12.050 1.00 96.56 82 GLN A C 1
ATOM 632 O O . GLN A 1 82 ? 19.605 -3.083 -12.978 1.00 96.56 82 GLN A O 1
ATOM 637 N N . MET A 1 83 ? 18.732 -2.437 -11.018 1.00 96.44 83 MET A N 1
ATOM 638 C CA . MET A 1 83 ? 17.756 -3.517 -10.950 1.00 96.44 83 MET A CA 1
ATOM 639 C C . MET A 1 83 ? 16.802 -3.468 -12.151 1.00 96.44 83 MET A C 1
ATOM 641 O O . MET A 1 83 ? 16.673 -4.476 -12.841 1.00 96.44 83 MET A O 1
ATOM 645 N N . GLY A 1 84 ? 16.187 -2.317 -12.444 1.00 95.06 84 GLY A N 1
ATOM 646 C CA . GLY A 1 84 ? 15.285 -2.152 -13.591 1.00 95.06 84 GLY A CA 1
ATOM 647 C C . GLY A 1 84 ? 15.919 -2.556 -14.927 1.00 95.06 84 GLY A C 1
ATOM 648 O O . GLY A 1 84 ? 15.282 -3.230 -15.733 1.00 95.06 84 GLY A O 1
ATOM 649 N N . GLN A 1 85 ? 17.203 -2.237 -15.115 1.00 95.00 85 GLN A N 1
ATOM 650 C CA . GLN A 1 85 ? 17.971 -2.589 -16.315 1.00 95.00 85 GLN A CA 1
ATOM 651 C C . GLN A 1 85 ? 18.348 -4.074 -16.392 1.00 95.00 85 GLN A C 1
ATOM 653 O O . GLN A 1 85 ? 18.444 -4.644 -17.480 1.00 95.00 85 GLN A O 1
ATOM 658 N N . LEU A 1 86 ? 18.600 -4.713 -15.248 1.00 96.00 86 LEU A N 1
ATOM 659 C CA . LEU A 1 86 ? 19.086 -6.091 -15.201 1.00 96.00 86 LEU A CA 1
ATOM 660 C C . LEU A 1 86 ? 17.958 -7.122 -15.158 1.00 96.00 86 LEU A C 1
ATOM 662 O O . LEU A 1 86 ? 18.147 -8.208 -15.700 1.00 96.00 86 LEU A O 1
ATOM 666 N N . LEU A 1 87 ? 16.801 -6.816 -14.562 1.00 97.00 87 LEU A N 1
ATOM 667 C CA . LEU A 1 87 ? 15.680 -7.758 -14.423 1.00 97.00 87 LEU A CA 1
ATOM 668 C C . LEU A 1 87 ? 15.238 -8.440 -15.738 1.00 97.00 87 LEU A C 1
ATOM 670 O O . LEU A 1 87 ? 14.982 -9.644 -15.692 1.00 97.00 87 LEU A O 1
ATOM 674 N N . PRO A 1 88 ? 15.225 -7.773 -16.914 1.00 96.50 88 PRO A N 1
ATOM 675 C CA . PRO A 1 88 ? 14.998 -8.426 -18.213 1.00 96.50 88 PRO A CA 1
ATOM 676 C C . PRO A 1 88 ? 15.902 -9.625 -18.518 1.00 96.50 88 PRO A C 1
ATOM 678 O O . PRO A 1 88 ? 15.520 -10.516 -19.272 1.00 96.50 88 PRO A O 1
ATOM 681 N N . ARG A 1 89 ? 17.092 -9.687 -17.911 1.00 95.88 89 ARG A N 1
ATOM 682 C CA . ARG A 1 89 ? 18.064 -10.773 -18.098 1.00 95.88 89 ARG A CA 1
ATOM 683 C C . ARG A 1 89 ? 17.838 -11.962 -17.158 1.00 95.88 89 ARG A C 1
ATOM 685 O O . ARG A 1 89 ? 18.536 -12.963 -17.295 1.00 95.88 89 ARG A O 1
ATOM 692 N N . ALA A 1 90 ? 16.920 -11.865 -16.195 1.00 97.56 90 ALA A N 1
ATOM 693 C CA . ALA A 1 90 ? 16.613 -12.954 -15.271 1.00 97.56 90 ALA A CA 1
ATOM 694 C C . ALA A 1 90 ? 15.953 -14.142 -15.988 1.00 97.56 90 ALA A C 1
ATOM 696 O O . ALA A 1 90 ? 15.279 -13.978 -17.006 1.00 97.56 90 ALA A O 1
ATOM 697 N N . ASN A 1 91 ? 16.107 -15.352 -15.445 1.00 97.94 91 ASN A N 1
ATOM 698 C CA . ASN A 1 91 ? 15.449 -16.541 -15.997 1.00 97.94 91 ASN A CA 1
ATOM 699 C C . ASN A 1 91 ? 13.931 -16.489 -15.782 1.00 97.94 91 ASN A C 1
ATOM 701 O O . ASN A 1 91 ? 13.168 -16.891 -16.658 1.00 97.94 91 ASN A O 1
ATOM 705 N N . ALA A 1 92 ? 13.501 -15.980 -14.628 1.00 98.06 92 ALA A N 1
ATOM 706 C CA . ALA A 1 92 ? 12.122 -15.598 -14.357 1.00 98.06 92 ALA A CA 1
ATOM 707 C C . ALA A 1 92 ? 12.084 -14.551 -13.241 1.00 98.06 92 ALA A C 1
ATOM 709 O O . ALA A 1 92 ? 12.860 -14.649 -12.296 1.00 98.06 92 ALA A O 1
ATOM 710 N N . VAL A 1 93 ? 11.163 -13.596 -13.316 1.00 98.38 93 VAL A N 1
ATOM 711 C CA . VAL A 1 93 ? 10.889 -12.634 -12.242 1.00 98.38 93 VAL A CA 1
ATOM 712 C C . VAL A 1 93 ? 9.646 -13.097 -11.493 1.00 98.38 93 VAL A C 1
ATOM 714 O O . VAL A 1 93 ? 8.578 -13.237 -12.090 1.00 98.38 93 VAL A O 1
ATOM 717 N N . LEU A 1 94 ? 9.787 -13.363 -10.196 1.00 97.94 94 LEU A N 1
ATOM 718 C CA . LEU A 1 94 ? 8.678 -13.728 -9.324 1.00 97.94 94 LEU A CA 1
ATOM 719 C C . LEU A 1 94 ? 8.094 -12.460 -8.707 1.00 97.94 94 LEU A C 1
ATOM 721 O O . LEU A 1 94 ? 8.840 -11.563 -8.320 1.00 97.94 94 LEU A O 1
ATOM 725 N N . VAL A 1 95 ? 6.774 -12.393 -8.577 1.00 97.00 95 VAL A N 1
ATOM 726 C CA . VAL A 1 95 ? 6.082 -11.259 -7.959 1.00 97.00 95 VAL A CA 1
ATOM 727 C C . VAL A 1 95 ? 5.045 -11.772 -6.974 1.00 97.00 95 VAL A C 1
ATOM 729 O O . VAL A 1 95 ? 4.261 -12.666 -7.299 1.00 97.00 95 VAL A O 1
ATOM 732 N N . ASN A 1 96 ? 5.012 -11.189 -5.776 1.00 95.00 96 ASN A N 1
ATOM 733 C CA . ASN A 1 96 ? 3.909 -11.399 -4.841 1.00 95.00 96 ASN A CA 1
ATOM 734 C C . ASN A 1 96 ? 2.681 -10.606 -5.319 1.00 95.00 96 ASN A C 1
ATOM 736 O O . ASN A 1 96 ? 2.410 -9.519 -4.828 1.00 95.00 96 ASN A O 1
ATOM 740 N N . SER A 1 97 ? 1.996 -11.107 -6.339 1.00 95.19 97 SER A N 1
ATOM 741 C CA . SER A 1 97 ? 0.770 -10.550 -6.922 1.00 95.19 97 SER A CA 1
ATOM 742 C C . SER A 1 97 ? 0.012 -11.684 -7.624 1.00 95.19 97 SER A C 1
ATOM 744 O O . SER A 1 97 ? 0.499 -12.815 -7.656 1.00 95.19 97 SER A O 1
ATOM 746 N N . PHE A 1 98 ? -1.154 -11.384 -8.189 1.00 93.75 98 PHE A N 1
ATOM 747 C CA . PHE A 1 98 ? -1.926 -12.252 -9.085 1.00 93.75 98 PHE A CA 1
ATOM 748 C C . PHE A 1 98 ? -2.186 -11.525 -10.418 1.00 93.75 98 PHE A C 1
ATOM 750 O O . PHE A 1 98 ? -2.116 -10.294 -10.467 1.00 93.75 98 PHE A O 1
ATOM 757 N N . GLU A 1 99 ? -2.408 -12.267 -11.508 1.00 93.81 99 GLU A N 1
ATOM 758 C CA . GLU A 1 99 ? -2.429 -11.703 -12.873 1.00 93.81 99 GLU A CA 1
ATOM 759 C C . GLU A 1 99 ? -3.641 -10.801 -13.125 1.00 93.81 99 GLU A C 1
ATOM 761 O O . GLU A 1 99 ? -3.540 -9.760 -13.775 1.00 93.81 99 GLU A O 1
ATOM 766 N N . GLU A 1 100 ? -4.789 -11.197 -12.586 1.00 93.69 100 GLU A N 1
ATOM 767 C CA . GLU A 1 100 ? -6.087 -10.566 -12.801 1.00 93.69 100 GLU A CA 1
ATOM 768 C C . GLU A 1 100 ? -6.189 -9.184 -12.149 1.00 93.69 100 GLU A C 1
ATOM 770 O O . GLU A 1 100 ? -7.095 -8.422 -12.481 1.00 93.69 100 GLU A O 1
ATOM 775 N N . LEU A 1 101 ? -5.256 -8.837 -11.252 1.00 93.25 101 LEU A N 1
ATOM 776 C CA . LEU A 1 101 ? -5.235 -7.539 -10.583 1.00 93.25 101 LEU A CA 1
ATOM 777 C C . LEU A 1 101 ? -5.056 -6.387 -11.579 1.00 93.25 101 LEU A C 1
ATOM 779 O O . LEU A 1 101 ? -5.716 -5.357 -11.462 1.00 93.25 101 LEU A O 1
ATOM 783 N N . ASP A 1 102 ? -4.173 -6.573 -12.562 1.00 93.50 102 ASP A N 1
ATOM 784 C CA . ASP A 1 102 ? -4.031 -5.679 -13.708 1.00 93.50 102 ASP A CA 1
ATOM 785 C C . ASP A 1 102 ? -3.442 -6.449 -14.895 1.00 93.50 102 ASP A C 1
ATOM 787 O O . ASP A 1 102 ? -2.227 -6.639 -15.028 1.00 93.50 102 ASP A O 1
ATOM 791 N N . ILE A 1 103 ? -4.330 -6.887 -15.785 1.00 95.88 103 ILE A N 1
ATOM 792 C CA . ILE A 1 103 ? -3.970 -7.656 -16.981 1.00 95.88 103 ILE A CA 1
ATOM 793 C C . ILE A 1 103 ? -3.107 -6.817 -17.937 1.00 95.88 103 ILE A C 1
ATOM 795 O O . ILE A 1 103 ? -2.241 -7.359 -18.624 1.00 95.88 103 ILE A O 1
ATOM 799 N N . THR A 1 104 ? -3.301 -5.494 -17.976 1.00 97.19 104 THR A N 1
ATOM 800 C CA . THR A 1 104 ? -2.567 -4.613 -18.896 1.00 97.19 104 THR A CA 1
ATOM 801 C C . THR A 1 104 ? -1.111 -4.494 -18.468 1.00 97.19 104 THR A C 1
ATOM 803 O O . THR A 1 104 ? -0.217 -4.729 -19.281 1.00 97.19 104 THR A O 1
ATOM 806 N N . VAL A 1 105 ? -0.868 -4.197 -17.186 1.00 97.12 105 VAL A N 1
ATOM 807 C CA . VAL A 1 105 ? 0.492 -4.142 -16.626 1.00 97.12 105 VAL A CA 1
ATOM 808 C C . VAL A 1 105 ? 1.147 -5.522 -16.678 1.00 97.12 105 VAL A C 1
ATOM 810 O O . VAL A 1 105 ? 2.317 -5.638 -17.039 1.00 97.12 105 VAL A O 1
ATOM 813 N N . THR A 1 106 ? 0.397 -6.585 -16.374 1.00 97.31 106 THR A N 1
ATOM 814 C CA . THR A 1 106 ? 0.908 -7.963 -16.429 1.00 97.31 106 THR A CA 1
ATOM 815 C C . THR A 1 106 ? 1.388 -8.335 -17.831 1.00 97.31 106 THR A C 1
ATOM 817 O O . THR A 1 106 ? 2.489 -8.863 -17.979 1.00 97.31 106 THR A O 1
ATOM 820 N N . ASN A 1 107 ? 0.595 -8.050 -18.866 1.00 97.69 107 ASN A N 1
ATOM 821 C CA . ASN A 1 107 ? 0.954 -8.372 -20.248 1.00 97.69 107 ASN A CA 1
ATOM 822 C C . ASN A 1 107 ? 2.151 -7.555 -20.742 1.00 97.69 107 ASN A C 1
ATOM 824 O O . ASN A 1 107 ? 3.021 -8.099 -21.422 1.00 97.69 107 ASN A O 1
ATOM 828 N N . ASP A 1 108 ? 2.230 -6.278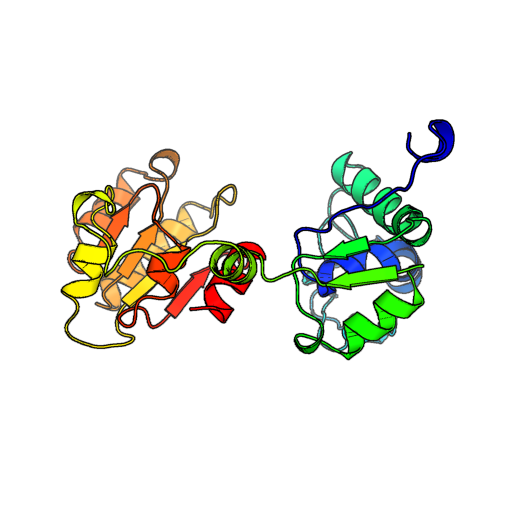 -20.366 1.00 97.75 108 ASP A N 1
ATOM 829 C CA . ASP A 1 108 ? 3.400 -5.455 -20.668 1.00 97.75 108 ASP A CA 1
ATOM 830 C C . ASP A 1 108 ? 4.662 -6.027 -20.014 1.00 97.75 108 ASP A C 1
ATOM 832 O O . ASP A 1 108 ? 5.633 -6.306 -20.715 1.00 97.75 108 ASP A O 1
ATOM 836 N N . LEU A 1 109 ? 4.633 -6.338 -18.717 1.00 97.94 109 LEU A N 1
ATOM 837 C CA . LEU A 1 109 ? 5.774 -6.939 -18.020 1.00 97.94 109 LEU A CA 1
ATOM 838 C C . LEU A 1 109 ? 6.157 -8.321 -18.576 1.00 97.94 109 LEU A C 1
ATOM 840 O O . LEU A 1 109 ? 7.346 -8.614 -18.709 1.00 97.94 109 LEU A O 1
ATOM 844 N N . LYS A 1 110 ? 5.182 -9.152 -18.974 1.00 97.75 110 LYS A N 1
ATOM 845 C CA . LYS A 1 110 ? 5.436 -10.424 -19.682 1.00 97.75 110 LYS A CA 1
ATOM 846 C C . LYS A 1 110 ? 6.188 -10.218 -21.001 1.00 97.75 110 LYS A C 1
ATOM 848 O O . LYS A 1 110 ? 6.943 -11.099 -21.390 1.00 97.75 110 LYS A O 1
ATOM 853 N N . SER A 1 111 ? 6.025 -9.072 -21.666 1.00 97.31 111 SER A N 1
ATOM 854 C CA . SER A 1 111 ? 6.787 -8.734 -22.878 1.00 97.31 111 SER A CA 1
ATOM 855 C C . SER A 1 111 ? 8.226 -8.276 -22.599 1.00 97.31 111 SER A C 1
ATOM 857 O O . SER A 1 111 ? 9.061 -8.310 -23.501 1.00 97.31 111 SER A O 1
ATOM 859 N N . LYS A 1 112 ? 8.529 -7.838 -21.367 1.00 97.00 112 LYS A N 1
ATOM 860 C CA . LYS A 1 112 ? 9.853 -7.320 -20.968 1.00 97.00 112 LYS A CA 1
ATOM 861 C C . LYS A 1 112 ? 10.756 -8.370 -20.326 1.00 97.00 112 LYS A C 1
ATOM 863 O O . LYS A 1 112 ? 11.971 -8.186 -20.296 1.00 97.00 112 LYS A O 1
ATOM 868 N N . PHE A 1 113 ? 10.181 -9.436 -19.782 1.00 97.81 113 PHE A N 1
ATOM 869 C CA . PHE A 1 113 ? 10.912 -10.483 -19.074 1.00 97.81 113 PHE A CA 1
ATOM 870 C C . PHE A 1 113 ? 10.866 -11.804 -19.835 1.00 97.81 113 PHE A C 1
ATOM 872 O O . PHE A 1 113 ? 9.869 -12.119 -20.475 1.00 97.81 113 PHE A O 1
ATOM 879 N N . ASN A 1 114 ? 11.900 -12.636 -19.676 1.00 96.94 114 ASN A N 1
ATOM 880 C CA . ASN A 1 114 ? 11.885 -14.007 -20.204 1.00 96.94 114 ASN A CA 1
ATOM 881 C C . ASN A 1 114 ? 10.698 -14.817 -19.660 1.00 96.94 114 ASN A C 1
ATOM 883 O O . ASN A 1 114 ? 10.094 -15.620 -20.369 1.00 96.94 114 ASN A O 1
ATOM 887 N N . LYS A 1 115 ? 10.375 -14.608 -18.379 1.00 97.81 115 LYS A N 1
ATOM 888 C CA . LYS A 1 115 ? 9.219 -15.196 -17.710 1.00 97.81 115 LYS A CA 1
ATOM 889 C C . LYS A 1 115 ? 8.822 -14.330 -16.518 1.00 97.81 115 LYS A C 1
ATOM 891 O O . LYS A 1 115 ? 9.669 -13.996 -15.694 1.00 97.81 115 LYS A O 1
ATOM 896 N N . LEU A 1 116 ? 7.541 -13.995 -16.410 1.00 98.06 116 LEU A N 1
ATOM 897 C CA . LEU A 1 116 ? 6.953 -13.348 -15.237 1.00 98.06 116 LEU A CA 1
ATOM 898 C C . LEU A 1 116 ? 6.081 -14.371 -14.507 1.00 98.06 116 LEU A C 1
ATOM 900 O O . LEU A 1 116 ? 5.246 -15.019 -15.135 1.00 98.06 116 LEU A O 1
ATOM 904 N N . LEU A 1 117 ? 6.291 -14.528 -13.203 1.00 96.88 117 LEU A N 1
ATOM 905 C CA . LEU A 1 117 ? 5.566 -15.474 -12.361 1.00 96.88 117 LEU A CA 1
ATOM 906 C C . LEU A 1 117 ? 4.876 -14.734 -11.217 1.00 96.88 117 LEU A C 1
ATOM 908 O O . LEU A 1 117 ? 5.514 -14.349 -10.239 1.00 96.88 117 LEU A O 1
ATOM 912 N N . ASN A 1 118 ? 3.564 -14.570 -11.333 1.00 95.19 118 ASN A N 1
ATOM 913 C CA . ASN A 1 118 ? 2.725 -14.112 -10.234 1.00 95.19 118 ASN A CA 1
ATOM 914 C C . ASN A 1 118 ? 2.487 -15.293 -9.282 1.00 95.19 118 ASN A C 1
ATOM 916 O O . ASN A 1 118 ? 1.850 -16.275 -9.654 1.00 95.19 118 ASN A O 1
ATOM 920 N N . VAL A 1 119 ? 3.082 -15.231 -8.090 1.00 93.88 119 VAL A N 1
ATOM 921 C CA . VAL A 1 119 ? 3.104 -16.322 -7.092 1.00 93.88 119 VAL A CA 1
ATOM 922 C C . VAL A 1 119 ? 2.392 -15.940 -5.791 1.00 93.88 119 VAL A C 1
ATOM 924 O O . VAL A 1 119 ? 2.524 -16.626 -4.780 1.00 93.88 119 VAL A O 1
ATOM 927 N N . GLY A 1 120 ? 1.679 -14.814 -5.806 1.00 90.31 120 GLY A N 1
ATOM 928 C CA . GLY A 1 120 ? 0.914 -14.302 -4.682 1.00 90.31 120 GLY A CA 1
ATOM 929 C C . GLY A 1 120 ? -0.603 -14.440 -4.879 1.00 90.31 120 GLY A C 1
ATOM 930 O O . GLY A 1 120 ? -1.055 -15.042 -5.851 1.00 90.31 120 GLY A O 1
ATOM 931 N N . PRO A 1 121 ? -1.394 -13.852 -3.970 1.00 91.06 121 PRO A N 1
ATOM 932 C CA . PRO A 1 121 ? -0.934 -13.156 -2.771 1.00 91.06 121 PRO A CA 1
ATOM 933 C C . PRO A 1 121 ? -0.480 -14.153 -1.685 1.00 91.06 121 PRO A C 1
ATOM 935 O O . PRO A 1 121 ? -1.183 -15.110 -1.358 1.00 91.06 121 PRO A O 1
ATOM 938 N N . PHE A 1 122 ? 0.721 -13.959 -1.125 1.00 87.69 122 PHE A N 1
ATOM 939 C CA . PHE A 1 122 ? 1.343 -14.920 -0.196 1.00 87.69 122 PHE A CA 1
ATOM 940 C C . PHE A 1 122 ? 0.512 -15.216 1.056 1.00 87.69 122 PHE A C 1
ATOM 942 O O . PHE A 1 122 ? 0.551 -16.336 1.564 1.00 87.69 122 PHE A O 1
ATOM 949 N N . ASN A 1 123 ? -0.270 -14.247 1.529 1.00 81.69 123 ASN A N 1
ATOM 950 C CA . ASN A 1 123 ? -1.181 -14.417 2.658 1.00 81.69 123 ASN A CA 1
ATOM 951 C C . ASN A 1 123 ? -2.304 -15.437 2.387 1.00 81.69 123 ASN A C 1
ATOM 953 O O . ASN A 1 123 ? -2.803 -16.023 3.340 1.00 81.69 123 ASN A O 1
ATOM 957 N N . LEU A 1 124 ? -2.657 -15.700 1.121 1.00 79.81 124 LEU A N 1
ATOM 958 C CA . LEU A 1 124 ? -3.582 -16.774 0.733 1.00 79.81 124 LEU A CA 1
ATOM 959 C C . LEU A 1 124 ? -2.849 -18.067 0.342 1.00 79.81 124 LEU A C 1
ATOM 961 O O . LEU A 1 124 ? -3.333 -19.166 0.592 1.00 79.81 124 LEU A O 1
ATOM 965 N N . ALA A 1 125 ? -1.655 -17.968 -0.245 1.00 67.25 125 ALA A N 1
ATOM 966 C CA . ALA A 1 125 ? -0.875 -19.154 -0.607 1.00 67.25 125 ALA A CA 1
ATOM 967 C C . ALA A 1 125 ? -0.407 -19.948 0.631 1.00 67.25 125 ALA A C 1
ATOM 969 O O . ALA A 1 125 ? -0.368 -21.179 0.609 1.00 67.25 125 ALA A O 1
ATOM 970 N N . ALA A 1 126 ? -0.091 -19.255 1.731 1.00 58.91 126 ALA A N 1
ATOM 971 C CA . ALA A 1 126 ? 0.335 -19.877 2.985 1.00 58.91 126 ALA A CA 1
ATOM 972 C C . ALA A 1 126 ? -0.787 -20.672 3.686 1.00 58.91 126 ALA A C 1
ATOM 974 O O . ALA A 1 126 ? -0.500 -21.660 4.368 1.00 58.91 126 ALA A O 1
ATOM 975 N N . THR A 1 127 ? -2.055 -20.287 3.497 1.00 54.28 127 THR A N 1
ATOM 976 C CA . THR A 1 127 ? -3.208 -21.024 4.041 1.00 54.28 127 THR A CA 1
ATOM 977 C C . THR A 1 127 ? -3.550 -22.258 3.204 1.00 54.28 127 THR A C 1
ATOM 979 O O . THR A 1 127 ? -3.996 -23.252 3.765 1.00 54.28 127 THR A O 1
ATOM 982 N N . ALA A 1 128 ? -3.268 -22.248 1.895 1.00 51.38 128 ALA A N 1
ATOM 983 C CA . ALA A 1 128 ? -3.500 -23.388 1.000 1.00 51.38 128 ALA A CA 1
ATOM 984 C C . ALA A 1 128 ? -2.473 -24.531 1.151 1.00 51.38 128 ALA A C 1
ATOM 986 O O . ALA A 1 128 ? -2.778 -25.679 0.834 1.00 51.38 128 ALA A O 1
ATOM 987 N N . ALA A 1 129 ? -1.256 -24.231 1.622 1.00 45.31 129 ALA A N 1
ATOM 988 C CA . ALA A 1 129 ? -0.186 -25.217 1.819 1.00 45.31 129 ALA A CA 1
ATOM 989 C C . ALA A 1 129 ? -0.178 -25.864 3.220 1.00 45.31 129 ALA A C 1
ATOM 991 O O . ALA A 1 129 ? 0.602 -26.785 3.468 1.00 45.31 129 ALA A O 1
ATOM 992 N N . SER A 1 130 ? -1.029 -25.388 4.131 1.00 36.66 130 SER A N 1
ATOM 993 C CA . SER A 1 130 ? -1.154 -25.912 5.493 1.00 36.66 130 SER A CA 1
ATOM 994 C C . SER A 1 130 ? -2.409 -26.790 5.606 1.00 36.66 130 SER A C 1
ATOM 996 O O . SER A 1 130 ? -3.406 -26.495 4.946 1.00 36.66 130 SER A O 1
ATOM 998 N N . PRO A 1 131 ? -2.410 -27.865 6.423 1.00 38.19 131 PRO A N 1
ATOM 999 C CA . PRO A 1 131 ? -3.649 -28.568 6.766 1.00 38.19 131 PRO A CA 1
ATOM 1000 C C . PRO A 1 131 ? -4.676 -27.574 7.344 1.00 38.19 131 PRO A C 1
ATOM 1002 O O . PRO A 1 131 ? -4.261 -26.512 7.819 1.00 38.19 131 PRO A O 1
ATOM 1005 N N . PRO A 1 132 ? -5.990 -27.889 7.306 1.00 43.38 132 PRO A N 1
ATOM 1006 C CA . PRO A 1 132 ? -7.036 -26.986 7.777 1.00 43.38 132 PRO A CA 1
ATOM 1007 C C . PRO A 1 132 ? -6.639 -26.408 9.131 1.00 43.38 132 PRO A C 1
ATOM 1009 O O . PRO A 1 132 ? -6.300 -27.165 10.045 1.00 43.38 132 PRO A O 1
ATOM 1012 N N . LEU A 1 133 ? -6.615 -25.076 9.225 1.00 45.22 133 LEU A N 1
ATOM 1013 C CA . LEU A 1 133 ? -6.357 -24.397 10.488 1.00 45.22 133 LEU A CA 1
ATOM 1014 C C . LEU A 1 133 ? -7.298 -24.996 11.547 1.00 45.22 133 LEU A C 1
ATOM 1016 O O . LEU A 1 133 ? -8.473 -25.226 11.236 1.00 45.22 133 LEU A O 1
ATOM 1020 N N . PRO A 1 134 ? -6.813 -25.268 12.773 1.00 40.56 134 PRO A N 1
ATOM 1021 C CA . PRO A 1 134 ? -7.699 -25.580 13.883 1.00 40.56 134 PRO A CA 1
ATOM 1022 C C . PRO A 1 134 ? -8.778 -24.497 14.002 1.00 40.56 134 PRO A C 1
ATOM 1024 O O . PRO A 1 134 ? -8.574 -23.364 13.560 1.00 40.56 134 PRO A O 1
ATOM 1027 N N . GLU A 1 135 ? -9.919 -24.882 14.573 1.00 52.62 135 GLU A N 1
ATOM 1028 C CA . GLU A 1 135 ? -11.081 -24.033 14.844 1.00 52.62 135 GLU A CA 1
ATOM 1029 C C . GLU A 1 135 ? -10.730 -22.654 15.424 1.00 52.62 135 GLU A C 1
ATOM 1031 O O . GLU A 1 135 ? -9.611 -22.414 15.877 1.00 52.62 135 GLU A O 1
ATOM 1036 N N . ALA A 1 136 ? -11.738 -21.770 15.401 1.00 53.78 136 ALA A N 1
ATOM 1037 C CA . ALA A 1 136 ? -11.728 -20.401 15.906 1.00 53.78 136 ALA A CA 1
ATOM 1038 C C . ALA A 1 136 ? -10.650 -20.156 16.975 1.00 53.78 136 ALA A C 1
ATOM 1040 O O . ALA A 1 136 ? -10.558 -20.900 17.955 1.00 53.78 136 ALA A O 1
ATOM 1041 N N . PRO A 1 137 ? -9.830 -19.117 16.788 1.00 51.88 137 PRO A N 1
ATOM 1042 C CA . PRO A 1 137 ? -8.609 -18.956 17.546 1.00 51.88 137 PRO A CA 1
ATOM 1043 C C . PRO A 1 137 ? -8.835 -19.003 19.046 1.00 51.88 137 PRO A C 1
ATOM 1045 O O . PRO A 1 137 ? -9.734 -18.353 19.581 1.00 51.88 137 PRO A O 1
ATOM 1048 N N . THR A 1 138 ? -7.980 -19.751 19.731 1.00 53.84 138 THR A N 1
ATOM 1049 C CA . THR A 1 138 ? -8.050 -19.825 21.183 1.00 53.84 138 THR A CA 1
ATOM 1050 C C . THR A 1 138 ? -7.615 -18.490 21.790 1.00 53.84 138 THR A C 1
ATOM 1052 O O . THR A 1 138 ? -6.796 -17.766 21.220 1.00 53.84 138 THR A O 1
ATOM 1055 N N . ALA A 1 139 ? -8.115 -18.162 22.985 1.00 52.47 139 ALA A N 1
ATOM 1056 C CA . ALA A 1 139 ? -7.695 -16.969 23.729 1.00 52.47 139 ALA A CA 1
ATOM 1057 C C . ALA A 1 139 ? -6.170 -16.915 23.992 1.00 52.47 139 ALA A C 1
ATOM 1059 O O . ALA A 1 139 ? -5.640 -15.851 24.300 1.00 52.47 139 ALA A O 1
ATOM 1060 N N . ALA A 1 140 ? -5.457 -18.041 23.849 1.00 53.81 140 ALA A N 1
ATOM 1061 C CA . ALA A 1 140 ? -4.003 -18.119 23.964 1.00 53.81 140 ALA A CA 1
ATOM 1062 C C . ALA A 1 140 ? -3.254 -17.527 22.750 1.00 53.81 140 ALA A C 1
ATOM 1064 O O . ALA A 1 140 ? -2.100 -17.126 22.890 1.00 53.81 140 ALA A O 1
ATOM 1065 N N . ASP A 1 141 ? -3.908 -17.419 21.587 1.00 61.97 141 ASP A N 1
ATOM 1066 C CA . ASP A 1 141 ? -3.306 -16.918 20.342 1.00 61.97 141 ASP A CA 1
ATOM 1067 C C . ASP A 1 141 ? -3.475 -15.399 20.151 1.00 61.97 141 ASP A C 1
ATOM 1069 O O . ASP A 1 141 ? -2.857 -14.808 19.264 1.00 61.97 141 ASP A O 1
ATOM 1073 N N . ASP A 1 142 ? -4.315 -14.749 20.963 1.00 71.06 142 ASP A N 1
ATOM 1074 C CA . ASP A 1 142 ? -4.559 -13.301 20.939 1.00 71.06 142 ASP A CA 1
ATOM 1075 C C . ASP A 1 142 ? -3.794 -12.598 22.069 1.00 71.06 142 ASP A C 1
ATOM 1077 O O . ASP A 1 142 ? -4.373 -11.958 22.944 1.00 71.06 142 ASP A O 1
ATOM 1081 N N . VAL A 1 143 ? -2.461 -12.704 22.035 1.00 78.81 143 VAL A N 1
ATOM 1082 C CA . VAL A 1 143 ? -1.543 -12.074 23.012 1.00 78.81 143 VAL A CA 1
ATOM 1083 C C . VAL A 1 143 ? -1.824 -10.575 23.181 1.00 78.81 143 VAL A C 1
ATOM 1085 O O . VAL A 1 143 ? -1.625 -10.003 24.250 1.00 78.81 143 VAL A O 1
ATOM 1088 N N . THR A 1 144 ? -2.296 -9.931 22.116 1.00 84.75 144 THR A N 1
ATOM 1089 C CA . THR A 1 144 ? -2.610 -8.502 22.073 1.00 84.75 144 THR A CA 1
ATOM 1090 C C . THR A 1 144 ? -4.011 -8.159 22.576 1.00 84.75 144 THR A C 1
ATOM 1092 O O . THR A 1 144 ? -4.262 -6.994 22.862 1.00 84.75 144 THR A O 1
ATOM 1095 N N . GLY A 1 145 ? -4.927 -9.128 22.666 1.00 93.50 145 GLY A N 1
ATOM 1096 C CA . GLY A 1 145 ? -6.349 -8.914 22.957 1.00 93.50 145 GLY A CA 1
ATOM 1097 C C . GLY A 1 145 ? -7.142 -8.234 21.829 1.00 93.50 145 GLY A C 1
ATOM 1098 O O . GLY A 1 145 ? -8.273 -7.805 22.059 1.00 93.50 145 GLY A O 1
ATOM 1099 N N . CYS A 1 146 ? -6.561 -8.088 20.632 1.00 95.25 146 CYS A N 1
ATOM 1100 C CA . CYS A 1 146 ? -7.153 -7.352 19.515 1.00 95.25 146 CYS A CA 1
ATOM 1101 C C . CYS A 1 146 ? -8.415 -8.029 18.993 1.00 95.25 146 CYS A C 1
ATOM 1103 O O . CYS A 1 146 ? -9.414 -7.361 18.751 1.00 95.25 146 CYS A O 1
ATOM 1105 N N . LEU A 1 147 ? -8.373 -9.345 18.810 1.00 94.44 147 LEU A N 1
ATOM 1106 C CA . LEU A 1 147 ? -9.486 -10.090 18.223 1.00 94.44 147 LEU A CA 1
ATOM 1107 C C . LEU A 1 147 ? -10.616 -10.224 19.235 1.00 94.44 147 LEU A C 1
ATOM 1109 O O . LEU A 1 147 ? -11.752 -9.892 18.930 1.00 94.44 147 LEU A O 1
ATOM 1113 N N . SER A 1 148 ? -10.267 -10.514 20.487 1.00 94.75 148 SER A N 1
ATOM 1114 C CA . SER A 1 148 ? -11.210 -10.530 21.607 1.00 94.75 148 SER A CA 1
ATOM 1115 C C . SER A 1 148 ? -11.901 -9.175 21.816 1.00 94.75 148 SER A C 1
ATOM 1117 O O . SER A 1 148 ? -13.017 -9.103 22.334 1.00 94.75 148 SER A O 1
ATOM 1119 N N . TRP A 1 149 ? -11.231 -8.070 21.473 1.00 96.12 149 TRP A N 1
ATOM 1120 C CA . TRP A 1 149 ? -11.817 -6.730 21.485 1.00 96.12 149 TRP A CA 1
ATOM 1121 C C . TRP A 1 149 ? -12.716 -6.476 20.264 1.00 96.12 149 TRP A C 1
ATOM 1123 O O . TRP A 1 149 ? -13.757 -5.829 20.402 1.00 96.12 149 TRP A O 1
ATOM 1133 N N . LEU A 1 150 ? -12.359 -7.010 19.091 1.00 96.25 150 LEU A N 1
ATOM 1134 C CA . LEU A 1 150 ? -13.162 -6.933 17.865 1.00 96.25 150 LEU A CA 1
ATOM 1135 C C . LEU A 1 150 ? -14.442 -7.786 17.933 1.00 96.25 150 LEU A C 1
ATOM 1137 O O . LEU A 1 150 ? -15.478 -7.348 17.428 1.00 96.25 150 LEU A O 1
ATOM 1141 N N . ASP A 1 151 ? -14.404 -8.934 18.612 1.00 94.88 151 ASP A N 1
ATOM 1142 C CA . ASP A 1 151 ? -15.562 -9.809 18.859 1.00 94.88 151 ASP A CA 1
ATOM 1143 C C . ASP A 1 151 ? -16.656 -9.116 19.689 1.00 94.88 151 ASP A C 1
ATOM 1145 O O . ASP A 1 151 ? 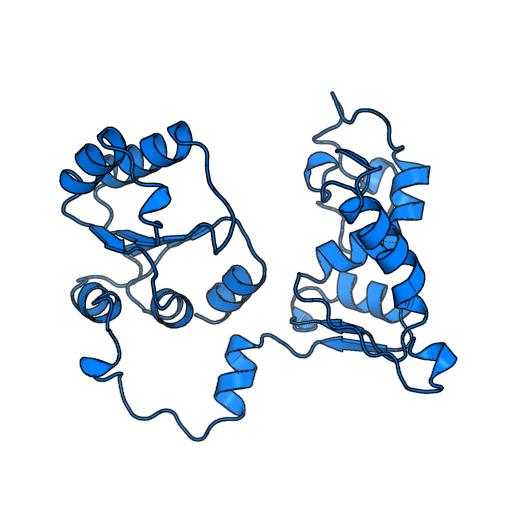-17.841 -9.428 19.585 1.00 94.88 151 ASP A O 1
ATOM 1149 N N . LYS A 1 152 ? -16.274 -8.145 20.528 1.00 94.62 152 LYS A N 1
ATO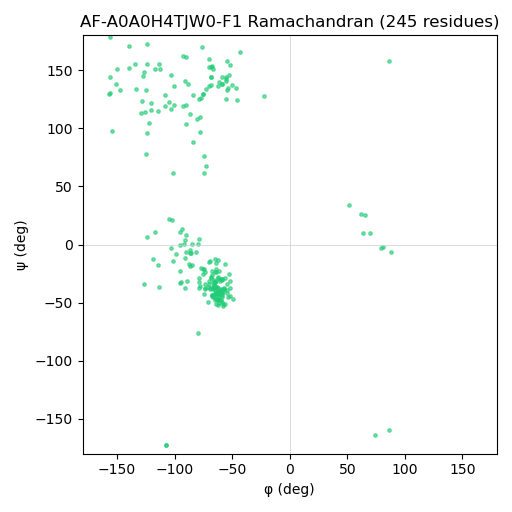M 1150 C CA . LYS A 1 152 ? -17.202 -7.380 21.382 1.00 94.62 152 LYS A CA 1
ATOM 1151 C C . LYS A 1 152 ? -17.907 -6.245 20.639 1.00 94.62 152 LYS A C 1
ATOM 1153 O O . LYS A 1 152 ? -18.769 -5.578 21.220 1.00 94.62 152 LYS A O 1
ATOM 1158 N N . GLN A 1 153 ? -17.532 -5.985 19.389 1.00 95.00 153 GLN A N 1
ATOM 1159 C CA . GLN A 1 153 ? -18.121 -4.914 18.594 1.00 95.00 153 GLN A CA 1
ATOM 1160 C C . GLN A 1 153 ? -19.513 -5.332 18.128 1.00 95.00 153 GLN A C 1
ATOM 1162 O O . GLN A 1 153 ? -19.718 -6.421 17.605 1.00 95.00 153 GLN A O 1
ATOM 1167 N N . LYS A 1 154 ? -20.497 -4.459 18.352 1.00 84.62 154 LYS A N 1
ATOM 1168 C CA . LYS A 1 154 ? -21.917 -4.801 18.174 1.00 84.62 154 LYS A CA 1
ATOM 1169 C C . LYS A 1 154 ? -22.363 -4.864 16.712 1.00 84.62 154 LYS A C 1
ATOM 1171 O O . LYS A 1 154 ? -23.411 -5.436 16.435 1.00 84.62 154 LYS A O 1
ATOM 1176 N N . ALA A 1 155 ? -21.626 -4.225 15.807 1.00 90.56 155 ALA A N 1
ATOM 1177 C CA . ALA A 1 155 ? -21.984 -4.096 14.403 1.00 90.56 155 ALA A CA 1
ATOM 1178 C C . ALA A 1 155 ? -20.833 -4.565 13.508 1.00 90.56 155 ALA A C 1
ATOM 1180 O O . ALA A 1 155 ? -19.662 -4.356 13.822 1.00 90.56 155 ALA A O 1
ATOM 1181 N N . ALA A 1 156 ? -21.183 -5.179 12.379 1.00 93.00 156 ALA A N 1
ATOM 1182 C CA . ALA A 1 156 ? -20.228 -5.450 11.315 1.00 93.00 156 ALA A CA 1
ATOM 1183 C C . ALA A 1 156 ? -19.755 -4.133 10.683 1.00 93.00 156 ALA A C 1
ATOM 1185 O O . ALA A 1 156 ? -20.494 -3.145 10.660 1.00 93.00 156 ALA A O 1
ATOM 1186 N N . SER A 1 157 ? -18.526 -4.136 10.171 1.00 96.19 157 SER A N 1
ATOM 1187 C CA . SER A 1 157 ? -17.912 -3.007 9.470 1.00 96.19 157 SER A CA 1
ATOM 1188 C C . SER A 1 157 ? -17.972 -1.675 10.238 1.00 96.19 157 SER A C 1
ATOM 1190 O O . SER A 1 157 ? -18.108 -0.611 9.638 1.00 96.19 157 SER A O 1
ATOM 1192 N N . SER A 1 158 ? -17.878 -1.718 11.570 1.00 96.19 158 SER A N 1
ATOM 1193 C CA . SER A 1 158 ? -17.972 -0.537 12.437 1.00 96.19 158 SER A CA 1
ATOM 1194 C C . SER A 1 158 ? -16.626 -0.018 12.941 1.00 96.19 158 SER A C 1
ATOM 1196 O O . SER A 1 158 ? -16.577 1.071 13.504 1.00 96.19 158 SER A O 1
ATOM 1198 N N . VAL A 1 159 ? -15.551 -0.799 12.809 1.00 97.88 159 VAL A N 1
ATOM 1199 C CA . VAL A 1 159 ? -14.223 -0.470 13.341 1.00 97.88 159 VAL A CA 1
ATOM 1200 C C . VAL A 1 159 ? -13.309 0.071 12.251 1.00 97.88 159 VAL A C 1
ATOM 1202 O O . VAL A 1 159 ? -13.209 -0.507 11.167 1.00 97.88 159 VAL A O 1
ATOM 1205 N N . VAL A 1 160 ? -12.568 1.130 12.573 1.00 98.19 160 VAL A N 1
ATOM 1206 C CA . VAL A 1 160 ? -11.441 1.605 11.763 1.00 98.19 160 VAL A CA 1
ATOM 1207 C C . VAL A 1 160 ? -10.143 0.975 12.266 1.00 98.19 160 VAL A C 1
ATOM 1209 O O . VAL A 1 160 ? -9.736 1.194 13.406 1.00 98.19 160 VAL A O 1
ATOM 1212 N N . TYR A 1 161 ? -9.463 0.210 11.417 1.00 98.38 161 TYR A N 1
ATOM 1213 C CA . TYR A 1 161 ? -8.101 -0.241 11.685 1.00 98.38 161 TYR A CA 1
ATOM 1214 C C . TYR A 1 161 ? -7.089 0.793 11.172 1.00 98.38 161 TYR A C 1
ATOM 1216 O O . TYR A 1 161 ? -7.256 1.340 10.083 1.00 98.38 161 TYR A O 1
ATOM 1224 N N . VAL A 1 162 ? -6.035 1.076 11.941 1.00 98.06 162 VAL A N 1
ATOM 1225 C CA . VAL A 1 162 ? -4.989 2.050 11.585 1.00 98.06 162 VAL A CA 1
ATOM 1226 C C . VAL A 1 162 ? -3.608 1.409 11.729 1.00 98.06 162 VAL A C 1
ATOM 1228 O O . VAL A 1 162 ? -3.246 0.933 12.808 1.00 98.06 162 VAL A O 1
ATOM 1231 N N . SER A 1 163 ? -2.814 1.410 10.653 1.00 96.94 163 SER A N 1
ATOM 1232 C CA . SER A 1 163 ? -1.432 0.907 10.654 1.00 96.94 163 SER A CA 1
ATOM 1233 C C . SER A 1 163 ? -0.609 1.513 9.518 1.00 96.94 163 SER A C 1
ATOM 1235 O O . SER A 1 163 ? -0.976 1.446 8.348 1.00 96.94 163 SER A O 1
ATOM 1237 N N . PHE A 1 164 ? 0.566 2.050 9.847 1.00 95.75 164 PHE A N 1
ATOM 1238 C CA . PHE A 1 164 ? 1.508 2.605 8.866 1.00 95.75 164 PHE A CA 1
ATOM 1239 C C . PHE A 1 164 ? 2.684 1.657 8.580 1.00 95.75 164 PHE A C 1
ATOM 1241 O O . PHE A 1 164 ? 3.733 2.067 8.093 1.00 95.75 164 PHE A O 1
ATOM 1248 N N . GLY A 1 165 ? 2.505 0.363 8.858 1.00 90.88 165 GLY A N 1
ATOM 1249 C CA . GLY A 1 165 ? 3.513 -0.658 8.596 1.00 90.88 165 GLY A CA 1
ATOM 1250 C C . GLY A 1 165 ? 4.691 -0.631 9.571 1.00 90.88 165 GLY A C 1
ATOM 1251 O O . GLY A 1 165 ? 4.642 -0.065 10.663 1.00 90.88 165 GLY A O 1
ATOM 1252 N N . SER A 1 166 ? 5.770 -1.307 9.184 1.00 85.44 166 SER A N 1
ATOM 1253 C CA . SER A 1 166 ? 6.890 -1.602 10.080 1.00 85.44 166 SER A CA 1
ATOM 1254 C C . SER A 1 166 ? 7.960 -0.515 10.135 1.00 85.44 166 SER A C 1
ATOM 1256 O O . SER A 1 166 ? 8.756 -0.531 11.070 1.00 85.44 166 SER A O 1
ATOM 1258 N N . VAL A 1 167 ? 8.019 0.418 9.182 1.00 82.44 167 VAL A N 1
ATOM 1259 C CA . VAL A 1 167 ? 9.117 1.405 9.100 1.00 82.44 167 VAL A CA 1
ATOM 1260 C C . VAL A 1 167 ? 8.615 2.842 9.038 1.00 82.44 167 VAL A C 1
ATOM 1262 O O . VAL A 1 167 ? 9.268 3.722 9.598 1.00 82.44 167 VAL A O 1
ATOM 1265 N N . ALA A 1 168 ? 7.468 3.095 8.401 1.00 86.06 168 ALA A N 1
ATOM 1266 C CA . ALA A 1 168 ? 6.986 4.458 8.240 1.00 86.06 168 ALA A CA 1
ATOM 1267 C C . ALA A 1 168 ? 6.703 5.104 9.602 1.00 86.06 168 ALA A C 1
ATOM 1269 O O . ALA A 1 168 ? 6.120 4.499 10.506 1.00 86.06 168 ALA A O 1
ATOM 1270 N N . ARG A 1 169 ? 7.126 6.360 9.730 1.00 87.25 169 ARG A N 1
ATOM 1271 C CA . ARG A 1 169 ? 6.884 7.195 10.901 1.00 87.25 169 ARG A CA 1
ATOM 1272 C C . ARG A 1 169 ? 6.192 8.470 10.435 1.00 87.25 169 ARG A C 1
ATOM 1274 O O . ARG A 1 169 ? 6.888 9.390 10.003 1.00 87.25 169 ARG A O 1
ATOM 1281 N N . PRO A 1 170 ? 4.853 8.533 10.504 1.00 91.12 170 PRO A N 1
ATOM 1282 C CA . PRO A 1 170 ? 4.148 9.776 10.247 1.00 91.12 170 PRO A CA 1
ATOM 1283 C C . PRO A 1 170 ? 4.680 10.893 11.162 1.00 91.12 170 PRO A C 1
ATOM 1285 O O . PRO A 1 170 ? 5.036 10.620 12.317 1.00 91.12 170 PRO A O 1
ATOM 1288 N N . PRO A 1 171 ? 4.758 12.142 10.676 1.00 94.06 171 PRO A N 1
ATOM 1289 C CA . PRO A 1 171 ? 5.079 13.293 11.508 1.00 94.06 171 PRO A CA 1
ATOM 1290 C C . PRO A 1 171 ? 4.160 13.379 12.732 1.00 94.06 171 PRO A C 1
ATOM 1292 O O . PRO A 1 171 ? 2.971 13.083 12.641 1.00 94.06 171 PRO A O 1
ATOM 1295 N N . GLU A 1 172 ? 4.676 13.854 13.869 1.00 93.06 172 GLU A N 1
ATOM 1296 C CA . GLU A 1 172 ? 3.892 13.939 15.114 1.00 93.06 172 GLU A CA 1
ATOM 1297 C C . GLU A 1 172 ? 2.580 14.713 14.928 1.00 93.06 172 GLU A C 1
ATOM 1299 O O . GLU A 1 172 ? 1.530 14.256 15.365 1.00 93.06 172 GLU A O 1
ATOM 1304 N N . LYS A 1 173 ? 2.611 15.828 14.189 1.00 95.75 173 LYS A N 1
ATOM 1305 C CA . LYS A 1 173 ? 1.412 16.613 13.854 1.00 95.75 173 LYS A CA 1
ATOM 1306 C C . LYS A 1 173 ? 0.306 15.786 13.178 1.00 95.75 173 LYS A C 1
ATOM 1308 O O . LYS A 1 173 ? -0.867 16.049 13.413 1.00 95.75 173 LYS A O 1
ATOM 1313 N N . GLU A 1 174 ? 0.665 14.792 12.363 1.00 96.31 174 GLU A N 1
ATOM 1314 C CA . GLU A 1 174 ? -0.296 13.915 11.683 1.00 96.31 174 GLU A CA 1
ATOM 1315 C C . GLU A 1 174 ? -0.839 12.850 12.636 1.00 96.31 174 GLU A C 1
ATOM 1317 O O . GLU A 1 174 ? -2.031 12.561 12.603 1.00 96.31 174 GLU A O 1
ATOM 1322 N N . LEU A 1 175 ? -0.004 12.320 13.538 1.00 95.31 175 LEU A N 1
ATOM 1323 C CA . LEU A 1 175 ? -0.453 11.406 14.594 1.00 95.31 175 LEU A CA 1
ATOM 1324 C C . LEU A 1 175 ? -1.432 12.097 15.554 1.00 95.31 175 LEU A C 1
ATOM 1326 O O . LEU A 1 175 ? -2.455 11.517 15.909 1.00 95.31 175 LEU A O 1
ATOM 1330 N N . LEU A 1 176 ? -1.147 13.344 15.938 1.00 95.81 176 LEU A N 1
ATOM 1331 C CA . LEU A 1 176 ? -2.033 14.148 16.782 1.00 95.81 176 LEU A CA 1
ATOM 1332 C C . LEU A 1 176 ? -3.364 14.430 16.078 1.00 95.81 176 LEU A C 1
ATOM 1334 O O . LEU A 1 176 ? -4.419 14.211 16.669 1.00 95.81 176 LEU A O 1
ATOM 1338 N N . ALA A 1 177 ? -3.324 14.847 14.808 1.00 96.56 177 ALA A N 1
ATOM 1339 C CA . ALA A 1 177 ? -4.530 15.069 14.013 1.00 96.56 177 ALA A CA 1
ATOM 1340 C C . ALA A 1 177 ? -5.360 13.783 13.857 1.00 96.56 177 ALA A C 1
ATOM 1342 O O . ALA A 1 177 ? -6.584 13.825 13.954 1.00 96.56 177 ALA A O 1
ATOM 1343 N N . MET A 1 178 ? -4.705 12.633 13.672 1.00 95.75 178 MET A N 1
ATOM 1344 C CA . MET A 1 178 ? -5.368 11.330 13.611 1.00 95.75 178 MET A CA 1
ATOM 1345 C C . MET A 1 178 ? -6.052 10.986 14.940 1.00 95.75 178 MET A C 1
ATOM 1347 O O . MET A 1 178 ? -7.221 10.614 14.939 1.00 95.75 178 MET A O 1
ATOM 1351 N N . ALA A 1 179 ? -5.368 11.155 16.076 1.00 95.25 179 ALA A N 1
ATOM 1352 C CA . ALA A 1 179 ? -5.954 10.902 17.393 1.00 95.25 179 ALA A CA 1
ATOM 1353 C C . ALA A 1 179 ? -7.168 11.805 17.668 1.00 95.25 179 ALA A C 1
ATOM 1355 O O . ALA A 1 179 ? -8.201 11.314 18.115 1.00 95.25 179 ALA A O 1
ATOM 1356 N N . GLN A 1 180 ? -7.076 13.094 17.327 1.00 95.31 180 GLN A N 1
ATOM 1357 C CA . GLN A 1 180 ? -8.192 14.041 17.434 1.00 95.31 180 GLN A CA 1
ATOM 1358 C C . GLN A 1 180 ? -9.370 13.653 16.534 1.00 95.31 180 GLN A C 1
ATOM 1360 O O . GLN A 1 180 ? -10.519 13.740 16.956 1.00 95.31 180 GLN A O 1
ATOM 1365 N N . ALA A 1 181 ? -9.104 13.216 15.300 1.00 95.50 181 ALA A N 1
ATOM 1366 C CA . ALA A 1 181 ? -10.149 12.782 14.378 1.00 95.50 181 ALA A CA 1
ATOM 1367 C C . ALA A 1 181 ? -10.859 11.513 14.878 1.00 95.50 181 ALA A C 1
ATOM 1369 O O . ALA A 1 181 ? -12.087 11.439 14.831 1.00 95.50 181 ALA A O 1
ATOM 1370 N N . LEU A 1 182 ? -10.104 10.539 15.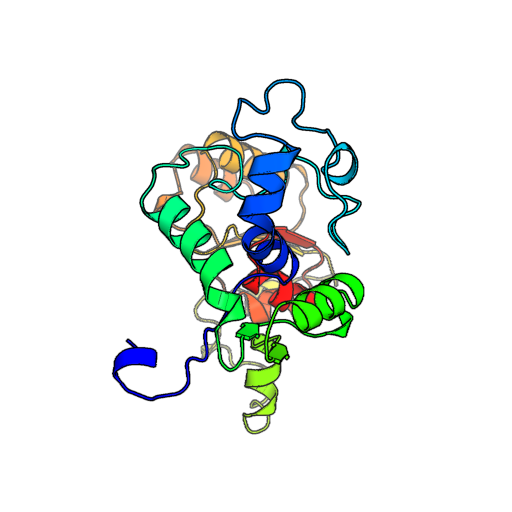394 1.00 95.25 182 LEU A N 1
ATOM 1371 C CA . LEU A 1 182 ? -10.652 9.314 15.979 1.00 95.25 182 LEU A CA 1
ATOM 1372 C C . LEU A 1 182 ? -11.521 9.626 17.203 1.00 95.25 182 LEU A C 1
ATOM 1374 O O . LEU A 1 182 ? -12.667 9.181 17.254 1.00 95.25 182 LEU A O 1
ATOM 1378 N N . GLU A 1 183 ? -11.028 10.461 18.122 1.00 94.25 183 GLU A N 1
ATOM 1379 C CA . GLU A 1 183 ? -11.781 10.929 19.293 1.00 94.25 183 GLU A CA 1
ATOM 1380 C C . GLU A 1 183 ? -13.076 11.649 18.881 1.00 94.25 183 GLU A C 1
ATOM 1382 O O . GLU A 1 183 ? -14.163 11.273 19.319 1.00 94.25 183 GLU A O 1
ATOM 1387 N N . ALA A 1 184 ? -12.982 12.651 18.000 1.00 94.31 184 ALA A N 1
ATOM 1388 C CA . ALA A 1 184 ? -14.120 13.473 17.593 1.00 94.31 184 ALA A CA 1
ATOM 1389 C C . ALA A 1 184 ? -15.177 12.696 16.794 1.00 94.31 184 ALA A C 1
ATOM 1391 O O . ALA A 1 184 ? -16.365 13.003 16.881 1.00 94.31 184 ALA A O 1
ATOM 1392 N N . SER A 1 185 ? -14.760 11.700 16.007 1.00 94.12 185 SER A N 1
ATOM 1393 C CA . SER A 1 185 ? -15.682 10.881 15.212 1.00 94.12 185 SER A CA 1
ATOM 1394 C C . SER A 1 185 ? -16.497 9.895 16.052 1.00 94.12 185 SER A C 1
ATOM 1396 O O . SER A 1 185 ? -17.552 9.448 15.605 1.00 94.12 185 SER A O 1
ATOM 1398 N N . GLY A 1 186 ? -16.010 9.515 17.240 1.00 93.06 186 GLY A N 1
ATOM 1399 C CA . GLY A 1 186 ? -16.640 8.490 18.072 1.00 93.06 186 GLY A CA 1
ATOM 1400 C C . GLY A 1 186 ? -16.665 7.090 17.439 1.00 93.06 186 GLY A C 1
ATOM 1401 O O . GLY A 1 186 ? -17.302 6.188 17.993 1.00 93.06 186 GLY A O 1
ATOM 1402 N N . VAL A 1 187 ? -15.965 6.871 16.318 1.00 94.44 187 VAL A N 1
ATOM 1403 C CA . VAL A 1 187 ? -15.871 5.553 15.681 1.00 94.44 187 VAL A CA 1
ATOM 1404 C C . VAL A 1 187 ? -14.967 4.634 16.506 1.00 94.44 187 VAL A C 1
ATOM 1406 O O . VAL A 1 187 ? -13.884 5.064 16.912 1.00 94.44 187 VAL A O 1
ATOM 1409 N N . PRO A 1 188 ? -15.364 3.379 16.778 1.00 97.06 188 PRO A N 1
ATOM 1410 C CA . PRO A 1 188 ? -14.450 2.416 17.369 1.00 97.06 188 PRO A CA 1
ATOM 1411 C C . PRO A 1 188 ? -13.229 2.218 16.470 1.00 97.06 188 PRO A C 1
ATOM 1413 O O . PRO A 1 188 ? -13.354 2.109 15.247 1.00 97.06 188 PRO A O 1
ATOM 1416 N N . PHE A 1 189 ? -12.039 2.147 17.058 1.00 97.75 189 PHE A N 1
ATOM 1417 C CA . PHE A 1 189 ? -10.813 1.981 16.284 1.00 97.75 189 PHE A CA 1
ATOM 1418 C C . PHE A 1 189 ? -9.829 1.025 16.943 1.00 97.75 189 PHE A C 1
ATOM 1420 O O . PHE A 1 189 ? -9.766 0.910 18.164 1.00 97.75 189 PHE A O 1
ATOM 1427 N N . LEU A 1 190 ? -9.021 0.375 16.112 1.00 97.94 190 LEU A N 1
ATOM 1428 C CA . LEU A 1 190 ? -7.855 -0.387 16.534 1.00 97.94 190 LEU A CA 1
ATOM 1429 C C . LEU A 1 190 ? -6.624 0.211 15.851 1.00 97.94 190 LEU A C 1
ATOM 1431 O O . LEU A 1 190 ? -6.508 0.171 14.629 1.00 97.94 190 LEU A O 1
ATOM 1435 N N . TRP A 1 191 ? -5.695 0.761 16.627 1.00 97.31 191 TRP A N 1
ATOM 1436 C CA . TRP A 1 191 ? -4.499 1.410 16.097 1.00 97.31 191 TRP A CA 1
ATOM 1437 C C . TRP A 1 191 ? -3.234 0.643 16.488 1.00 97.31 191 TRP A C 1
ATOM 1439 O O . TRP A 1 191 ? -2.857 0.583 17.658 1.00 97.31 191 TRP A O 1
ATOM 1449 N N . SER A 1 192 ? -2.549 0.087 15.485 1.00 96.06 192 SER A N 1
ATOM 1450 C CA . SER A 1 192 ? -1.186 -0.429 15.625 1.00 96.06 192 SER A CA 1
ATOM 1451 C C . SER A 1 192 ? -0.183 0.732 15.613 1.00 96.06 192 SER A C 1
ATOM 1453 O O . SER A 1 192 ? 0.201 1.226 14.550 1.00 96.06 192 SER A O 1
ATOM 1455 N N . LEU A 1 193 ? 0.232 1.184 16.797 1.00 94.38 193 LEU A N 1
ATOM 1456 C CA . LEU A 1 193 ? 1.134 2.317 17.001 1.00 94.38 193 LEU A CA 1
ATOM 1457 C C . LEU A 1 193 ? 2.292 1.926 17.922 1.00 94.38 193 LEU A C 1
ATOM 1459 O O . LEU A 1 193 ? 2.106 1.724 19.123 1.00 94.38 193 LEU A O 1
ATOM 1463 N N . LYS A 1 194 ? 3.506 1.894 17.364 1.00 90.62 194 LYS A N 1
ATOM 1464 C CA . LYS A 1 194 ? 4.737 1.599 18.108 1.00 90.62 194 LYS A CA 1
ATOM 1465 C C . LYS A 1 194 ? 4.915 2.534 19.301 1.00 90.62 194 LYS A C 1
ATOM 1467 O O . LYS A 1 194 ? 4.750 3.747 19.171 1.00 90.62 194 LYS A O 1
ATOM 1472 N N . ASP A 1 195 ? 5.389 1.991 20.418 1.00 89.62 195 ASP A N 1
ATOM 1473 C CA . ASP A 1 195 ? 5.598 2.775 21.641 1.00 89.62 195 ASP A CA 1
ATOM 1474 C C . ASP A 1 195 ? 6.602 3.920 21.454 1.00 89.62 195 ASP A C 1
ATOM 1476 O O . ASP A 1 195 ? 6.414 4.999 22.004 1.00 89.62 195 ASP A O 1
ATOM 1480 N N . SER A 1 196 ? 7.601 3.752 20.581 1.00 89.31 196 SER A N 1
ATOM 1481 C CA . SER A 1 196 ? 8.566 4.807 20.236 1.00 89.31 196 SER A CA 1
ATOM 1482 C C . SER A 1 196 ? 7.948 6.046 19.571 1.00 89.31 196 SER A C 1
ATOM 1484 O O . SER A 1 196 ? 8.636 7.051 19.400 1.00 89.31 196 SER A O 1
ATOM 1486 N N . PHE A 1 197 ? 6.695 5.970 19.113 1.00 87.75 197 PHE A N 1
ATOM 1487 C CA . PHE 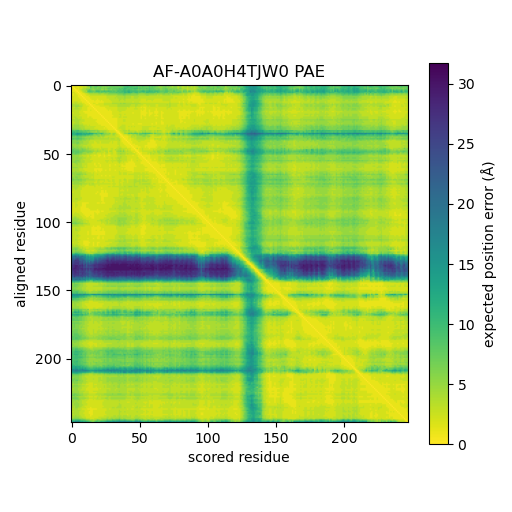A 1 197 ? 5.982 7.087 18.483 1.00 87.75 197 PHE A CA 1
ATOM 1488 C C . PHE A 1 197 ? 5.039 7.810 19.452 1.00 87.75 197 PHE A C 1
ATOM 1490 O O . PHE A 1 197 ? 4.510 8.863 19.103 1.00 87.75 197 PHE A O 1
ATOM 1497 N N . LYS A 1 198 ? 4.836 7.274 20.660 1.00 88.31 198 LYS A N 1
ATOM 1498 C CA . LYS A 1 198 ? 3.929 7.838 21.660 1.00 88.31 198 LYS A CA 1
ATOM 1499 C C . LYS A 1 198 ? 4.602 8.990 22.405 1.00 88.31 198 LYS A C 1
ATOM 1501 O O . LYS A 1 198 ? 5.491 8.773 23.225 1.00 88.31 198 LYS A O 1
ATOM 1506 N N . THR A 1 199 ? 4.171 10.217 22.128 1.00 92.44 199 THR A N 1
ATOM 1507 C CA . THR A 1 199 ? 4.546 11.407 22.907 1.00 92.44 199 THR A CA 1
ATOM 1508 C C . THR A 1 199 ? 3.541 11.642 24.044 1.00 92.44 199 THR A C 1
ATOM 1510 O O . THR A 1 199 ? 2.434 11.098 23.987 1.00 92.44 199 THR A O 1
ATOM 1513 N N . PRO A 1 200 ? 3.878 12.425 25.091 1.00 93.25 200 PRO A N 1
ATOM 1514 C CA . PRO A 1 200 ? 2.952 12.695 26.196 1.00 93.25 200 PRO A CA 1
ATOM 1515 C C . PRO A 1 200 ? 1.603 13.248 25.723 1.00 93.25 200 PRO A C 1
ATOM 1517 O O . PRO A 1 200 ? 0.560 12.731 26.111 1.00 93.25 200 PRO A O 1
ATOM 1520 N N . LEU A 1 201 ? 1.629 14.214 24.799 1.00 93.06 201 LEU A N 1
ATOM 1521 C CA . LEU A 1 201 ? 0.422 14.816 24.234 1.00 93.06 201 LEU A CA 1
ATOM 1522 C C . LEU A 1 201 ? -0.419 13.803 23.444 1.00 93.06 201 LEU A C 1
ATOM 1524 O O . LEU A 1 201 ? -1.641 13.780 23.572 1.00 93.06 201 LEU A O 1
ATOM 1528 N N . LEU A 1 202 ? 0.221 12.938 22.649 1.00 92.81 202 LEU A N 1
ATOM 1529 C CA . LEU A 1 202 ? -0.491 11.886 21.926 1.00 92.81 202 LEU A CA 1
ATOM 1530 C C . LEU A 1 202 ? -1.144 10.894 22.896 1.00 92.81 202 LEU A C 1
ATOM 1532 O O . LEU A 1 202 ? -2.301 10.533 22.707 1.00 92.81 202 LEU A O 1
ATOM 1536 N N . ASN A 1 203 ? -0.446 10.494 23.961 1.00 91.88 203 ASN A N 1
ATOM 1537 C CA . ASN A 1 203 ? -1.009 9.606 24.978 1.00 91.88 203 ASN A CA 1
ATOM 1538 C C . ASN A 1 203 ? -2.226 10.221 25.679 1.00 91.88 203 ASN A C 1
ATOM 1540 O O . ASN A 1 203 ? -3.215 9.522 25.879 1.00 91.88 203 ASN A O 1
ATOM 1544 N N . GLU A 1 204 ? -2.192 11.513 26.013 1.00 91.88 204 GLU A N 1
ATOM 1545 C CA . GLU A 1 204 ? -3.345 12.203 26.604 1.00 91.88 204 GLU A CA 1
ATOM 1546 C C . GLU A 1 204 ? -4.581 12.155 25.695 1.00 91.88 204 GLU A C 1
ATOM 1548 O O . GLU A 1 204 ? -5.686 11.914 26.180 1.00 91.88 204 GLU A O 1
ATO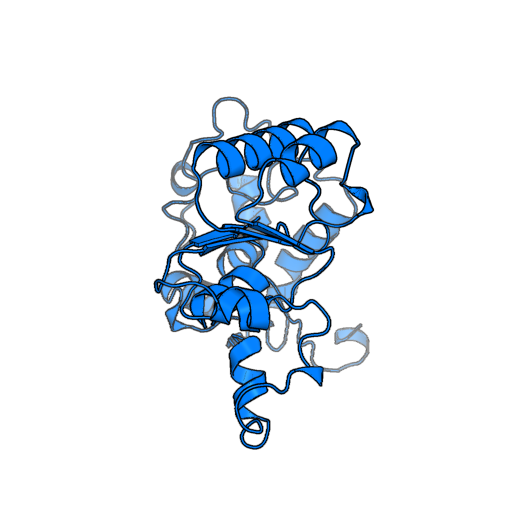M 1553 N N . LEU A 1 205 ? -4.406 12.342 24.383 1.00 90.19 205 LEU A N 1
ATOM 1554 C CA . LEU A 1 205 ? -5.496 12.233 23.406 1.00 90.19 205 LEU A CA 1
ATOM 1555 C C . LEU A 1 205 ? -6.009 10.793 23.280 1.00 90.19 205 LEU A C 1
ATOM 1557 O O . LEU A 1 205 ? -7.215 10.559 23.289 1.00 90.19 205 LEU A O 1
ATOM 1561 N N . LEU A 1 206 ? -5.104 9.814 23.219 1.00 89.81 206 LEU A N 1
ATOM 1562 C CA . LEU A 1 206 ? -5.474 8.401 23.107 1.00 89.81 206 LEU A CA 1
ATOM 1563 C C . LEU A 1 206 ? -6.218 7.887 24.350 1.00 89.81 206 LEU A C 1
ATOM 1565 O O . LEU A 1 206 ? -7.103 7.050 24.215 1.00 89.81 206 LEU A O 1
ATOM 1569 N N . ILE A 1 207 ? -5.908 8.404 25.545 1.00 88.44 207 ILE A N 1
ATOM 1570 C CA . ILE A 1 207 ? -6.640 8.077 26.782 1.00 88.44 207 ILE A CA 1
ATOM 1571 C C . ILE A 1 207 ? -8.080 8.609 26.735 1.00 88.44 207 ILE A C 1
ATOM 1573 O O . ILE A 1 207 ? -8.993 7.947 27.228 1.00 88.44 207 ILE A O 1
ATOM 1577 N N . LYS A 1 208 ? -8.304 9.788 26.140 1.00 85.44 208 LYS A N 1
ATOM 1578 C CA . LYS A 1 208 ? -9.654 10.357 25.978 1.00 85.44 208 LYS A CA 1
ATOM 1579 C C . LYS A 1 208 ? -10.491 9.584 24.959 1.00 85.44 208 LYS A C 1
ATOM 1581 O O . LYS A 1 208 ? -11.704 9.459 25.132 1.00 85.44 208 LYS A O 1
ATOM 1586 N N . ALA A 1 209 ? -9.842 9.010 23.948 1.00 83.31 209 ALA A N 1
ATOM 1587 C CA . ALA A 1 209 ? -10.445 8.174 22.916 1.00 83.31 209 ALA A CA 1
ATOM 1588 C C . ALA A 1 209 ? -10.809 6.762 23.444 1.00 83.31 209 ALA A C 1
ATOM 1590 O O . ALA A 1 209 ? -10.306 5.735 22.992 1.00 83.31 209 ALA A O 1
ATOM 1591 N N . SER A 1 210 ? -11.699 6.723 24.442 1.00 81.44 210 SER A N 1
ATOM 1592 C CA . SER A 1 210 ? -12.068 5.537 25.240 1.00 81.44 210 SER A CA 1
ATOM 1593 C C . SER A 1 210 ? -12.758 4.402 24.471 1.00 81.44 210 SER A C 1
ATOM 1595 O O . SER A 1 210 ? -12.904 3.295 24.987 1.00 81.44 210 SER A O 1
ATOM 1597 N N . ASN A 1 211 ? -13.196 4.666 23.244 1.00 88.38 211 ASN A N 1
ATOM 1598 C CA . ASN A 1 211 ? -13.886 3.727 22.366 1.00 88.38 211 ASN A CA 1
ATOM 1599 C C . ASN A 1 211 ? -12.934 2.943 21.441 1.00 88.38 211 ASN A C 1
ATOM 1601 O O . ASN A 1 211 ? -13.414 2.182 20.601 1.00 88.38 211 ASN A O 1
ATOM 1605 N N . GLY A 1 212 ? -11.617 3.123 21.569 1.00 93.62 212 GLY A N 1
ATOM 1606 C CA . GLY A 1 212 ? -10.620 2.435 20.754 1.00 93.62 212 GLY A CA 1
ATOM 1607 C C . GLY A 1 212 ? -9.580 1.655 21.549 1.00 93.62 212 GLY A C 1
ATOM 1608 O O . GLY A 1 212 ? -9.496 1.717 22.774 1.00 93.62 212 GLY A O 1
ATOM 1609 N N . MET A 1 213 ? -8.770 0.900 20.815 1.00 95.62 213 MET A N 1
ATOM 1610 C CA . MET A 1 213 ? -7.664 0.104 21.329 1.00 95.62 213 MET A CA 1
ATOM 1611 C C . MET A 1 213 ? -6.373 0.494 20.609 1.00 95.62 213 MET A C 1
ATOM 1613 O O . MET A 1 213 ? -6.335 0.577 19.383 1.00 95.62 213 MET A O 1
ATOM 1617 N N . VAL A 1 214 ? -5.294 0.712 21.364 1.00 95.50 214 VAL A N 1
ATOM 1618 C CA . VAL A 1 214 ? -3.973 1.044 20.812 1.00 95.50 214 VAL A CA 1
ATOM 1619 C C . VAL A 1 214 ? -2.968 -0.007 21.253 1.00 95.50 214 VAL A C 1
ATOM 1621 O O . VAL A 1 214 ? -2.747 -0.194 22.449 1.00 95.50 214 VAL A O 1
ATOM 1624 N N . VAL A 1 215 ? -2.327 -0.664 20.291 1.00 94.44 215 VAL A N 1
ATOM 1625 C CA . VAL A 1 215 ? -1.339 -1.723 20.536 1.00 94.44 215 VAL A CA 1
ATOM 1626 C C . VAL A 1 215 ? -0.033 -1.421 19.802 1.00 94.44 215 VAL A C 1
ATOM 1628 O O . VAL A 1 215 ? -0.070 -0.829 18.726 1.00 94.44 215 VAL A O 1
ATOM 1631 N N . PRO A 1 216 ? 1.135 -1.821 20.332 1.00 92.75 216 PRO A N 1
ATOM 1632 C CA . PRO A 1 216 ? 2.409 -1.632 19.635 1.00 92.75 216 PRO A CA 1
ATOM 1633 C C . PRO A 1 216 ? 2.527 -2.481 18.363 1.00 92.75 216 PRO A C 1
ATOM 1635 O O . PRO A 1 216 ? 3.256 -2.114 17.438 1.00 92.75 216 PRO A O 1
ATOM 1638 N N . TRP A 1 217 ? 1.810 -3.605 18.319 1.00 92.00 217 TRP A N 1
ATOM 1639 C CA . TRP A 1 217 ? 1.730 -4.518 17.188 1.00 92.00 217 TRP A CA 1
ATOM 1640 C C . TRP A 1 217 ? 0.374 -5.222 17.200 1.00 92.00 217 TRP A C 1
ATOM 1642 O O . TRP A 1 217 ? -0.082 -5.622 18.268 1.00 92.00 217 TRP A O 1
ATOM 1652 N N . ALA A 1 218 ? -0.257 -5.383 16.038 1.00 93.06 218 ALA A N 1
ATOM 1653 C CA . ALA A 1 218 ? -1.524 -6.098 15.889 1.00 93.06 218 ALA A CA 1
ATOM 1654 C C . ALA A 1 218 ? -1.342 -7.336 14.993 1.00 93.06 218 ALA A C 1
ATOM 1656 O O . ALA A 1 218 ? -0.506 -7.305 14.083 1.00 93.06 218 ALA A O 1
ATOM 1657 N N . PRO A 1 219 ? -2.141 -8.406 15.172 1.00 92.50 219 PRO A N 1
ATOM 1658 C CA . PRO A 1 219 ? -2.193 -9.531 14.239 1.00 92.50 219 PRO A CA 1
ATOM 1659 C C . PRO A 1 219 ? -2.929 -9.120 12.947 1.00 92.50 219 PRO A C 1
ATOM 1661 O O . PRO A 1 219 ? -4.035 -9.579 12.670 1.00 92.50 219 PRO A O 1
ATOM 1664 N N . GLN A 1 220 ? -2.313 -8.220 12.169 1.00 93.56 220 GLN A N 1
ATOM 1665 C CA . GLN A 1 220 ? -2.930 -7.463 11.071 1.00 93.56 220 GLN A CA 1
ATOM 1666 C C . GLN A 1 220 ? -3.727 -8.317 10.068 1.00 93.56 220 GLN A C 1
ATOM 1668 O O . GLN A 1 220 ? -4.876 -7.953 9.830 1.00 93.56 220 GLN A O 1
ATOM 1673 N N . PRO A 1 221 ? -3.234 -9.462 9.547 1.00 90.94 221 PRO A N 1
ATOM 1674 C CA . PRO A 1 221 ? -4.024 -10.279 8.620 1.00 90.94 221 PRO A CA 1
ATOM 1675 C C . PRO A 1 221 ? -5.360 -10.749 9.214 1.00 90.94 221 PRO A C 1
ATOM 1677 O O . PRO A 1 221 ? -6.378 -10.760 8.534 1.00 90.94 221 PRO A O 1
ATOM 1680 N N . ARG A 1 222 ? -5.374 -11.099 10.506 1.00 90.31 222 ARG A N 1
ATOM 1681 C CA . ARG A 1 222 ? -6.580 -11.567 11.207 1.00 90.31 222 ARG A CA 1
ATOM 1682 C C . ARG A 1 222 ? -7.501 -10.417 11.594 1.00 90.31 222 ARG A C 1
ATOM 1684 O O . ARG A 1 222 ? -8.708 -10.599 11.609 1.00 90.31 222 ARG A O 1
ATOM 1691 N N . VAL A 1 223 ? -6.935 -9.247 11.893 1.00 94.31 223 VAL A N 1
ATOM 1692 C CA . VAL A 1 223 ? -7.702 -8.013 12.112 1.00 94.31 223 VAL A CA 1
ATOM 1693 C C . VAL A 1 223 ? -8.414 -7.593 10.827 1.00 94.31 223 VAL A C 1
ATOM 1695 O O . VAL A 1 223 ? -9.603 -7.311 10.871 1.00 94.31 223 VAL A O 1
ATOM 1698 N N . LEU A 1 224 ? -7.710 -7.575 9.693 1.00 95.12 224 LEU A N 1
ATOM 1699 C CA . LEU A 1 224 ? -8.273 -7.167 8.403 1.00 95.12 224 LEU A CA 1
ATOM 1700 C C . LEU A 1 224 ? -9.362 -8.127 7.907 1.00 95.12 224 LEU A C 1
ATOM 1702 O O . LEU A 1 224 ? -10.340 -7.661 7.343 1.00 95.12 224 LEU A O 1
ATOM 1706 N N . ALA A 1 225 ? -9.235 -9.427 8.185 1.00 92.56 225 ALA A N 1
ATOM 1707 C CA . ALA A 1 225 ? -10.261 -10.428 7.882 1.00 92.56 225 ALA A CA 1
ATOM 1708 C C . ALA A 1 225 ? -11.430 -10.463 8.894 1.00 92.56 225 ALA A C 1
ATOM 1710 O O . ALA A 1 225 ? -12.323 -11.305 8.792 1.00 92.56 225 ALA A O 1
ATOM 1711 N N . HIS A 1 226 ? -11.423 -9.611 9.925 1.00 94.31 226 HIS A N 1
ATOM 1712 C CA . HIS A 1 226 ? -12.451 -9.625 10.961 1.00 94.31 226 HIS A CA 1
ATOM 1713 C C . HIS A 1 226 ? -13.684 -8.817 10.534 1.00 94.31 226 HIS A C 1
ATOM 1715 O O . HIS A 1 226 ? -13.577 -7.629 10.244 1.00 94.31 226 HIS A O 1
ATOM 1721 N N . ALA A 1 227 ? -14.880 -9.410 10.621 1.00 95.31 227 ALA A N 1
ATOM 1722 C CA . ALA A 1 227 ? -16.134 -8.808 10.140 1.00 95.31 227 ALA A CA 1
ATOM 1723 C C . ALA A 1 227 ? -16.469 -7.427 10.745 1.00 95.31 227 ALA A C 1
ATOM 1725 O O . ALA A 1 227 ? -17.138 -6.610 10.116 1.00 95.31 227 ALA A O 1
ATOM 1726 N N . SER A 1 228 ? -16.024 -7.151 11.974 1.00 97.00 228 SER A N 1
ATOM 1727 C CA . SER A 1 228 ? -16.184 -5.842 12.627 1.00 97.00 228 SER A CA 1
ATOM 1728 C C . SER A 1 228 ? -15.367 -4.717 11.978 1.00 97.00 228 SER A C 1
ATOM 1730 O O . SER A 1 228 ? -15.715 -3.553 12.165 1.00 97.00 228 SER A O 1
ATOM 1732 N N . VAL A 1 229 ? -14.289 -5.010 11.241 1.00 97.62 229 VAL A N 1
ATOM 1733 C CA . VAL A 1 229 ? -13.464 -3.987 10.579 1.00 97.62 229 VAL A CA 1
ATOM 1734 C C . VAL A 1 229 ? -14.155 -3.518 9.300 1.00 97.62 229 VAL A C 1
ATOM 1736 O O . VAL A 1 229 ? -14.540 -4.314 8.453 1.00 97.62 229 VAL A O 1
ATOM 1739 N N . GLY A 1 230 ? -14.364 -2.206 9.186 1.00 96.75 230 GLY A N 1
ATOM 1740 C CA . GLY A 1 230 ? -15.035 -1.578 8.041 1.00 96.75 230 GLY A CA 1
ATOM 1741 C C . GLY A 1 230 ? -14.138 -0.664 7.214 1.00 96.75 230 GLY A C 1
ATOM 1742 O O . GLY A 1 230 ? -14.469 -0.346 6.076 1.00 96.75 230 GLY A O 1
ATOM 1743 N N . ALA A 1 231 ? -13.005 -0.229 7.769 1.00 97.25 231 ALA A N 1
ATOM 1744 C CA . ALA A 1 231 ? -12.055 0.625 7.070 1.00 97.25 231 ALA A CA 1
ATOM 1745 C C . ALA A 1 231 ? -10.625 0.384 7.553 1.00 97.25 231 ALA A C 1
ATOM 1747 O O . ALA A 1 231 ? -10.395 0.070 8.722 1.00 97.25 231 ALA A O 1
ATOM 1748 N N . PHE A 1 232 ? -9.665 0.609 6.655 1.00 98.19 232 PHE A N 1
ATOM 1749 C CA . PHE A 1 232 ? -8.243 0.534 6.954 1.00 98.19 232 PHE A CA 1
ATOM 1750 C C . PHE A 1 232 ? -7.526 1.824 6.552 1.00 98.19 232 PHE A C 1
ATOM 1752 O O . PHE A 1 232 ? -7.405 2.151 5.372 1.00 98.19 232 PHE A O 1
ATOM 1759 N N . VAL A 1 233 ? -7.015 2.547 7.546 1.00 97.94 233 VAL A N 1
ATOM 1760 C CA . VAL A 1 233 ? -6.099 3.670 7.347 1.00 97.94 233 VAL A CA 1
ATOM 1761 C C . VAL A 1 233 ? -4.679 3.119 7.272 1.00 97.94 233 VAL A C 1
ATOM 1763 O O . VAL A 1 233 ? -4.139 2.608 8.256 1.00 97.94 233 VAL A O 1
ATOM 1766 N N . THR A 1 234 ? -4.079 3.222 6.088 1.00 97.19 234 THR A N 1
ATOM 1767 C CA . THR A 1 234 ? -2.817 2.560 5.751 1.00 97.19 234 THR A CA 1
ATOM 1768 C C . THR A 1 234 ? -1.835 3.489 5.050 1.00 97.19 234 THR A C 1
ATOM 1770 O O . THR A 1 234 ? -2.228 4.442 4.384 1.00 97.19 234 THR A O 1
ATOM 1773 N N . HIS A 1 235 ? -0.542 3.174 5.154 1.00 95.25 235 HIS A N 1
ATOM 1774 C CA . HIS A 1 235 ? 0.508 3.788 4.329 1.00 95.25 235 HIS A CA 1
ATOM 1775 C C . HIS A 1 235 ? 0.588 3.204 2.902 1.00 95.25 235 HIS A C 1
ATOM 1777 O O . HIS A 1 235 ? 1.504 3.541 2.156 1.00 95.25 235 HIS A O 1
ATOM 1783 N N . CYS A 1 236 ? -0.329 2.299 2.538 1.00 96.19 236 CYS A N 1
ATOM 1784 C CA . CYS A 1 236 ? -0.399 1.643 1.227 1.00 96.19 236 CYS A CA 1
ATOM 1785 C C . CYS A 1 236 ? 0.794 0.725 0.901 1.00 96.19 236 CYS A C 1
ATOM 1787 O O . CYS A 1 236 ? 1.081 0.464 -0.267 1.00 96.19 236 CYS A O 1
ATOM 1789 N N . GLY A 1 237 ? 1.478 0.195 1.921 1.00 94.94 237 GLY A N 1
ATOM 1790 C CA . GLY A 1 237 ? 2.468 -0.864 1.729 1.00 94.94 237 GLY A CA 1
ATOM 1791 C C . GLY A 1 237 ? 1.848 -2.098 1.074 1.00 94.94 237 GLY A C 1
ATOM 1792 O O . GLY A 1 237 ? 0.743 -2.512 1.427 1.00 94.94 237 GLY A O 1
ATOM 1793 N N . TRP A 1 238 ? 2.568 -2.699 0.126 1.00 96.19 238 TRP A N 1
ATOM 1794 C CA . TRP A 1 238 ? 2.008 -3.724 -0.757 1.00 96.19 238 TRP A CA 1
ATOM 1795 C C . TRP A 1 238 ? 1.458 -4.952 -0.021 1.00 96.19 238 TRP A C 1
ATOM 1797 O O . TRP A 1 238 ? 0.333 -5.363 -0.287 1.00 96.19 238 TRP A O 1
ATOM 1807 N N . SER A 1 239 ? 2.191 -5.490 0.958 1.00 93.50 239 SER A N 1
ATOM 1808 C CA . SER A 1 239 ? 1.708 -6.623 1.761 1.00 93.50 239 SER A CA 1
ATOM 1809 C C . SER A 1 239 ? 0.404 -6.300 2.493 1.00 93.50 239 SER A C 1
ATOM 1811 O O . SER A 1 239 ? -0.528 -7.092 2.449 1.00 93.50 239 SER A O 1
ATOM 1813 N N . SER A 1 240 ? 0.299 -5.108 3.089 1.00 93.94 240 SER A N 1
ATOM 1814 C CA . SER A 1 240 ? -0.920 -4.654 3.768 1.00 93.94 240 SER A CA 1
ATOM 1815 C C . SER A 1 240 ? -2.104 -4.515 2.811 1.00 93.94 240 SER A C 1
ATOM 1817 O O . SER A 1 240 ? -3.230 -4.820 3.192 1.00 93.94 240 SER A O 1
ATOM 1819 N N . LEU A 1 241 ? -1.875 -4.076 1.569 1.00 95.44 241 LEU A N 1
ATOM 1820 C CA . LEU A 1 241 ? -2.927 -4.028 0.551 1.00 95.44 241 LEU A CA 1
ATOM 1821 C C . LEU A 1 241 ? -3.397 -5.435 0.164 1.00 95.44 241 LEU A C 1
ATOM 1823 O O . LEU A 1 241 ? -4.599 -5.670 0.119 1.00 95.44 241 LEU A O 1
ATOM 1827 N N . LEU A 1 242 ? -2.478 -6.380 -0.052 1.00 93.62 242 LEU A N 1
ATOM 1828 C CA . LEU A 1 242 ? -2.838 -7.771 -0.357 1.00 93.62 242 LEU A CA 1
ATOM 1829 C C . LEU A 1 242 ? -3.561 -8.470 0.803 1.00 93.62 242 LEU A C 1
ATOM 1831 O O . LEU A 1 242 ? -4.479 -9.253 0.567 1.00 93.62 242 LEU A O 1
ATOM 1835 N N . GLU A 1 243 ? -3.184 -8.177 2.048 1.00 92.19 243 GLU A N 1
ATOM 1836 C CA . GLU A 1 243 ? -3.903 -8.640 3.242 1.00 92.19 243 GLU A CA 1
ATOM 1837 C C . GLU A 1 243 ? -5.320 -8.064 3.306 1.00 92.19 243 GLU A C 1
ATOM 1839 O O . GLU A 1 243 ? -6.243 -8.771 3.686 1.00 92.19 243 GLU A O 1
ATOM 1844 N N . THR A 1 244 ? -5.499 -6.812 2.881 1.00 93.25 244 THR A N 1
ATOM 1845 C CA . THR A 1 244 ? -6.805 -6.136 2.861 1.00 93.25 244 THR A CA 1
ATOM 1846 C C . THR A 1 244 ? -7.707 -6.655 1.746 1.00 93.25 244 THR A C 1
ATOM 1848 O O . THR A 1 244 ? -8.903 -6.766 1.947 1.00 93.25 244 THR A O 1
ATOM 1851 N N . ILE A 1 245 ? -7.155 -6.975 0.570 1.00 90.62 245 ILE A N 1
ATOM 1852 C CA . ILE A 1 245 ? -7.912 -7.576 -0.545 1.00 90.62 245 ILE A CA 1
ATOM 1853 C C . ILE A 1 245 ? -8.400 -8.988 -0.186 1.00 90.62 245 ILE A C 1
ATOM 1855 O O . ILE A 1 245 ? -9.413 -9.443 -0.707 1.00 90.62 245 ILE A O 1
ATOM 1859 N N . ALA A 1 246 ? -7.648 -9.692 0.658 1.00 82.31 246 ALA A N 1
ATOM 1860 C CA . ALA A 1 246 ? -7.954 -11.053 1.077 1.00 82.31 246 ALA A CA 1
ATOM 1861 C C . ALA A 1 246 ? -8.893 -11.153 2.289 1.00 82.31 246 ALA A C 1
ATOM 1863 O O . ALA A 1 246 ? -9.403 -12.247 2.536 1.00 82.31 246 ALA A O 1
ATOM 1864 N N . GLY A 1 247 ? -9.033 -10.073 3.065 1.00 73.56 247 GLY A N 1
ATOM 1865 C CA . GLY A 1 247 ? -9.915 -9.989 4.233 1.00 73.56 247 GLY A CA 1
ATOM 1866 C C . GLY A 1 247 ? -11.344 -9.664 3.838 1.00 73.56 247 GLY A C 1
ATOM 1867 O O . GLY A 1 247 ? -12.247 -10.240 4.479 1.00 73.56 247 GLY A O 1
#

Mean predicted aligned error: 5.82 Å

Organism: NCBI:txid88123

Nearest PDB structures (foldseek):
  2c1x-assembly1_A  TM=9.512E-01  e=8.131E-28  Vitis vinifera
  2c1z-assembly1_A  TM=9.503E-01  e=4.674E-27  Vitis vinifera
  2c9z-assembly1_A  TM=9.507E-01  e=1.024E-26  Vitis vinifera
  8i94-assembly1_A  TM=8.599E-01  e=1.120E-12  Nemophila menziesii
  2acw-assembly1_A  TM=7.865E-01  e=2.070E-13  Medicago truncatula

Solvent-accessible surface area (backbone atoms only — not comparable to full-atom values): 14124 Å² total; per-residue (Å²): 104,41,77,82,66,75,46,87,39,69,54,74,42,77,50,49,70,66,63,51,51,52,35,56,39,32,69,60,48,34,70,54,73,36,64,59,85,54,81,97,43,40,81,40,44,44,54,83,60,45,89,54,72,75,39,76,82,41,27,52,64,72,53,62,75,28,59,41,45,75,61,54,85,35,73,67,20,47,49,49,50,53,44,24,70,46,54,46,75,29,63,29,43,35,29,53,34,52,60,83,82,44,54,54,39,44,53,50,50,46,72,59,27,74,30,66,42,63,72,28,48,54,83,58,52,58,59,72,77,42,76,83,74,78,72,82,81,55,82,84,76,41,86,75,44,59,61,74,54,46,69,70,49,92,46,71,46,52,24,39,37,36,39,48,72,93,76,64,74,78,56,67,74,55,53,45,51,48,40,52,50,45,42,75,65,69,51,34,31,42,33,42,48,48,69,93,74,63,44,74,70,48,48,56,44,52,64,69,27,73,66,46,47,80,34,62,62,65,70,54,62,62,52,48,44,31,64,29,46,53,46,76,51,62,71,70,49,47,65,63,49,51,36,51,77,72,61

InterPro domains:
  IPR002213 UDP-glucuronosyl/UDP-glucosyltransferase [PF00201] (22-246)
  IPR002213 UDP-glucuronosyl/UDP-glucosyltransferase [cd03784] (1-246)

Foldseek 3Di:
DCVVVVHAFEAEDEFDLVLLQLLLCLVVLCVFVNLDDCVPQQQPQSVVGDDRWPRRRPGPVNHDDLRRDDPVVDPVSVVSNVCSVCQQVGCEYEYAADCVVDVRSNVSVCVSHNYYHHPHPVVVVVCVPDDHDPPDDDPVVPPPCLVVLLVPQPDFQQEEEEDADDDDQPDLVVLLVVLVCLLVVLGEYEYQDAPVNDDPSSVVSNVSSVRYHYHVDGPLLVNLVRRNHNYYHYNPGRSSVRSNVVD

Secondary structure (DSSP, 8-state):
-TTTTT-----EE-S-HHHHHHHHTHHHHHHHH-SS--TTTTTSBGGGT---TT-TT-BGGGSPTTSSSS-TTSHHHHHHHHHHHHGGGSS-EEESS-GGG-HHHHHHHHHHSS-EEE---HHHHHHHSSSPPPSS--TTS-TT-HHHHHTT-SSTT-EEEEE-TTT----HHHHHHHHHHHHHH---EEEE--GGG--HHHHHHHHH-TTEEEESS--HHHHHT-TTEEEEEE---HHHHHHHHH-